Protein 8QBS (pdb70)

B-factor: mean 72.5, std 43.75, range [29.64, 190.82]

Nearest PDB structures (foldseek):
  8qbs-assembly1_A  TM=1.005E+00  e=4.438E-25  Nostoc punctiforme
  8qbw-assembly1_A  TM=9.113E-01  e=2.785E-21  Nostoc punctiforme
  8qbr-assembly1_A  TM=9.096E-01  e=1.859E-20  Nostoc punctiforme
  6zw4-assembly1_C  TM=7.048E-01  e=1.108E-20  Nostoc punctiforme
  6zvr-assembly1_C  TM=6.186E-01  e=1.564E-20  Nostoc punctiforme

Sequence (201 aa):
MGLFDRIKRVVSSNLNDLVNKAEDPEKMLEQAILEMQEDLVQLRQGVAQAIAAQKRSEKQYNDAQNEINKWQRNAQLALQKGDENLARQALERKKTYTDTSAAL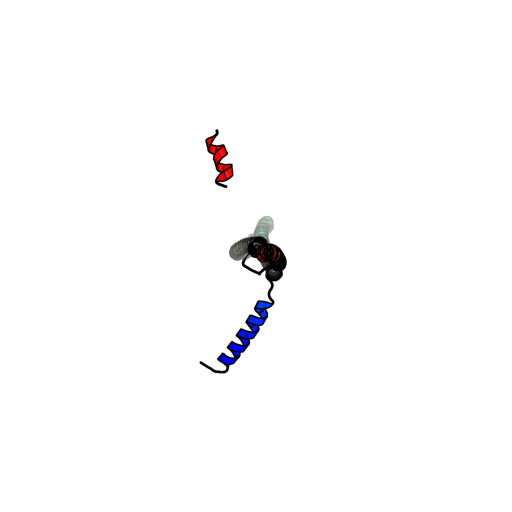KASLDTQSTQVETLKRNLIQLESKISEAKTKKEMLKARITTAKAQEQLQGMVRGMNTSSAMSAFERMEEKVLMQESRAQALGELAGGSDVDDELAAL

Structure (mmCIF, N/CA/C/O backbone):
data_8QBS
#
_entry.id   8QBS
#
_cell.length_a   1.00
_cell.length_b   1.00
_cell.length_c   1.00
_cell.angle_alpha   90.00
_cell.angle_beta   90.00
_cell.angle_gamma   90.00
#
_symmetry.space_group_name_H-M   'P 1'
#
loop_
_atom_site.group_PDB
_atom_site.id
_atom_site.type_symbol
_atom_site.label_atom_id
_atom_site.label_alt_id
_atom_site.label_comp_id
_atom_site.label_asym_id
_atom_site.label_entity_id
_atom_site.label_seq_id
_atom_site.pdbx_PDB_ins_code
_atom_site.Cartn_x
_atom_site.Cartn_y
_atom_site.Cartn_z
_atom_site.occupancy
_atom_site.B_iso_or_equiv
_atom_site.auth_seq_id
_atom_site.auth_comp_id
_atom_site.auth_asym_id
_atom_site.auth_atom_id
_atom_site.pdbx_PDB_model_num
ATOM 1 N N . MET A 1 1 ? 303.811 273.142 261.760 1.00 42.81 1 MET A N 1
ATOM 2 C CA . MET A 1 1 ? 302.893 273.537 262.865 1.00 42.81 1 MET A CA 1
ATOM 3 C C . MET A 1 1 ? 301.687 272.594 262.904 1.00 42.81 1 MET A C 1
ATOM 4 O O . MET A 1 1 ? 301.857 271.378 262.878 1.00 42.81 1 MET A O 1
ATOM 20 N N . GLY A 1 2 ? 300.474 273.138 262.958 1.00 41.46 2 GLY A N 1
ATOM 21 C CA . GLY A 1 2 ? 299.291 272.304 263.032 1.00 41.46 2 GLY A CA 1
ATOM 22 C C . GLY A 1 2 ? 299.159 271.405 261.824 1.00 41.46 2 GLY A C 1
ATOM 23 O O . GLY A 1 2 ? 300.078 271.330 261.007 1.00 41.46 2 GLY A O 1
ATOM 27 N N . LEU A 1 3 ? 298.037 270.694 261.709 1.00 40.49 3 LEU A N 1
ATOM 28 C CA . LEU A 1 3 ? 297.774 269.927 260.496 1.00 40.49 3 LEU A CA 1
ATOM 29 C C . LEU A 1 3 ? 296.604 270.516 259.720 1.00 40.49 3 LEU A C 1
ATOM 30 O O . LEU A 1 3 ? 296.673 270.680 258.498 1.00 40.49 3 LEU A O 1
ATOM 46 N N . PHE A 1 4 ? 295.510 270.824 260.413 1.00 40.27 4 PHE A N 1
ATOM 47 C CA . PHE A 1 4 ? 294.375 271.432 259.732 1.00 40.27 4 PHE A CA 1
ATOM 48 C C . PHE A 1 4 ? 294.765 272.769 259.130 1.00 40.27 4 PHE A C 1
ATOM 49 O O . PHE A 1 4 ? 294.338 273.114 258.023 1.00 40.27 4 PHE A O 1
ATOM 66 N N . ASP A 1 5 ? 295.580 273.539 259.845 1.00 39.91 5 ASP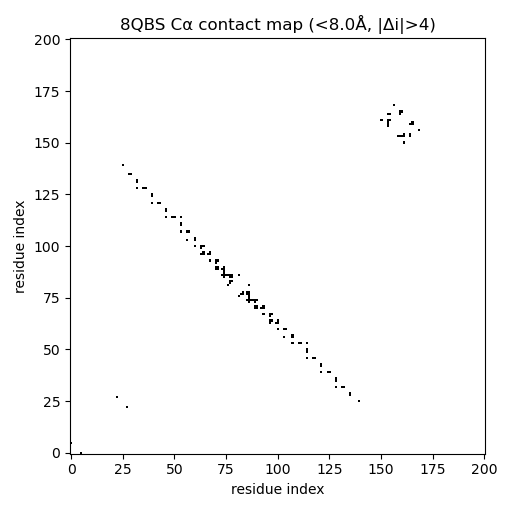 A N 1
ATOM 67 C CA . ASP A 1 5 ? 296.092 274.778 259.282 1.00 39.91 5 ASP A CA 1
ATOM 68 C C . ASP A 1 5 ? 296.801 274.516 257.963 1.00 39.91 5 ASP A C 1
ATOM 69 O O . ASP A 1 5 ? 296.596 275.233 256.980 1.00 39.91 5 ASP A O 1
ATOM 78 N N . ARG A 1 6 ? 297.638 273.483 257.920 1.00 36.94 6 ARG A N 1
ATOM 79 C CA . ARG A 1 6 ? 298.383 273.191 256.702 1.00 36.94 6 ARG A CA 1
ATOM 80 C C . ARG A 1 6 ? 297.461 272.765 255.566 1.00 36.94 6 ARG A C 1
ATOM 81 O O . ARG A 1 6 ? 297.634 273.195 254.418 1.00 36.94 6 ARG A O 1
ATOM 102 N N . ILE A 1 7 ? 296.479 271.913 255.855 1.00 36.82 7 ILE A N 1
ATOM 103 C CA . ILE A 1 7 ? 295.562 271.484 254.803 1.00 36.82 7 ILE A CA 1
ATOM 104 C C . ILE A 1 7 ? 294.831 272.686 254.230 1.00 36.82 7 ILE A C 1
ATOM 105 O O . ILE A 1 7 ? 294.702 272.840 253.008 1.00 36.82 7 ILE A O 1
ATOM 121 N N . LYS A 1 8 ? 294.323 273.551 255.105 1.00 35.91 8 LYS A N 1
ATOM 122 C CA . LYS A 1 8 ? 293.566 274.687 254.608 1.00 35.91 8 LYS A CA 1
ATOM 123 C C . LYS A 1 8 ? 294.467 275.662 253.870 1.00 35.91 8 LYS A C 1
ATOM 124 O O . LYS A 1 8 ? 294.028 276.285 252.904 1.00 35.91 8 LYS A O 1
ATOM 143 N N . ARG A 1 9 ? 295.728 275.793 254.273 1.00 33.19 9 ARG A N 1
ATOM 144 C CA . ARG A 1 9 ? 296.636 276.622 253.495 1.00 33.19 9 ARG A CA 1
ATOM 145 C C . ARG A 1 9 ? 296.813 276.066 252.095 1.00 33.19 9 ARG A C 1
ATOM 146 O O . ARG A 1 9 ? 296.870 276.824 251.126 1.00 33.19 9 ARG A O 1
ATOM 167 N N . VAL A 1 10 ? 296.914 274.746 251.960 1.00 33.11 10 VAL A N 1
ATOM 168 C CA . VAL A 1 10 ? 297.063 274.170 250.624 1.00 33.11 10 VAL A CA 1
ATOM 169 C C . VAL A 1 10 ? 295.816 274.434 249.788 1.00 33.11 10 VAL A C 1
ATOM 170 O O . VAL A 1 10 ? 295.897 274.858 248.627 1.00 33.11 10 VAL A O 1
ATOM 183 N N . VAL A 1 11 ? 294.640 274.188 250.364 1.00 32.25 11 VAL A N 1
ATOM 184 C CA . VAL A 1 11 ? 293.404 274.378 249.608 1.00 32.25 11 VAL A CA 1
ATOM 185 C C . VAL A 1 11 ? 293.262 275.835 249.181 1.00 32.25 11 VAL A C 1
ATOM 186 O O . VAL A 1 11 ? 292.881 276.140 248.043 1.00 32.25 11 VAL A O 1
ATOM 199 N N . SER A 1 12 ? 293.552 276.757 250.095 1.00 31.33 12 SER A N 1
ATOM 200 C CA . SER A 1 12 ? 293.489 278.171 249.763 1.00 31.33 12 SER A CA 1
ATOM 201 C C . SER A 1 12 ? 294.492 278.531 248.683 1.00 31.33 12 SER A C 1
ATOM 202 O O . SER A 1 12 ? 294.174 279.287 247.764 1.00 31.33 12 SER A O 1
ATOM 210 N N . SER A 1 13 ? 295.720 278.026 248.786 1.00 31.92 13 SER A N 1
ATOM 211 C CA . SER A 1 13 ? 296.724 278.364 247.790 1.00 31.92 13 SER A CA 1
ATOM 212 C C . SER A 1 13 ? 296.351 277.822 246.432 1.00 31.92 13 SER A C 1
ATOM 213 O O . SER A 1 13 ? 296.859 278.299 245.416 1.00 31.92 13 SER A O 1
ATOM 221 N N . ASN A 1 14 ? 295.504 276.803 246.393 1.00 31.52 14 ASN A N 1
ATOM 222 C CA . ASN A 1 14 ? 295.056 276.301 245.101 1.00 31.52 14 ASN A CA 1
ATOM 223 C C . ASN A 1 14 ? 293.916 277.147 244.549 1.00 31.52 14 ASN A C 1
ATOM 224 O O . ASN A 1 14 ? 293.930 277.537 243.375 1.00 31.52 14 ASN A O 1
ATOM 235 N N . LEU A 1 15 ? 292.922 277.457 245.382 1.00 30.54 15 LEU A N 1
ATOM 236 C CA . LEU A 1 15 ? 291.794 278.255 244.904 1.00 30.54 15 LEU A CA 1
ATOM 237 C C . LEU A 1 15 ? 292.246 279.641 244.462 1.00 30.54 15 LEU A C 1
ATOM 238 O O . LEU A 1 15 ? 291.785 280.159 243.440 1.00 30.54 15 LEU A O 1
ATOM 254 N N . ASN A 1 16 ? 293.132 280.272 245.230 1.00 29.64 16 ASN A N 1
ATOM 255 C CA . ASN A 1 16 ? 293.578 281.606 244.861 1.00 29.64 16 ASN A CA 1
ATOM 256 C C . ASN A 1 16 ? 294.273 281.600 243.513 1.00 29.64 16 ASN A C 1
ATOM 257 O O . ASN A 1 16 ? 294.041 282.483 242.688 1.00 29.64 16 ASN A O 1
ATOM 268 N N . ASP A 1 17 ? 295.144 280.627 243.268 1.00 31.80 17 ASP A N 1
ATOM 269 C CA . ASP A 1 17 ? 295.802 280.598 241.971 1.00 31.80 17 ASP A CA 1
ATOM 270 C C . ASP A 1 17 ? 294.819 280.245 240.871 1.00 31.80 17 ASP A C 1
ATOM 271 O O . ASP A 1 17 ? 295.040 280.583 239.705 1.00 31.80 17 ASP A O 1
ATOM 280 N N . LEU A 1 18 ? 293.748 279.532 241.206 1.00 32.05 18 LEU A N 1
ATOM 281 C CA . LEU A 1 18 ? 292.713 279.297 240.208 1.00 32.05 18 LEU A CA 1
ATOM 282 C C . LEU A 1 18 ? 292.035 280.602 239.810 1.00 32.05 18 LEU A C 1
ATOM 283 O O . LEU A 1 18 ? 291.791 280.851 238.625 1.00 32.05 18 LEU A O 1
ATOM 299 N N . VAL A 1 19 ? 291.728 281.449 240.792 1.00 31.54 19 VAL A N 1
ATOM 300 C CA . VAL A 1 19 ? 291.049 282.713 240.509 1.00 31.54 19 VAL A CA 1
ATOM 301 C C . VAL A 1 19 ? 291.979 283.677 239.787 1.00 31.54 19 VAL A C 1
ATOM 302 O O . VAL A 1 19 ? 291.595 284.308 238.800 1.00 31.54 19 VAL A O 1
ATOM 315 N N . ASN A 1 20 ? 293.218 283.801 240.255 1.00 34.38 20 ASN A N 1
ATOM 316 C CA . ASN A 1 20 ? 294.108 284.807 239.687 1.00 34.38 20 ASN A CA 1
ATOM 317 C C . ASN A 1 20 ? 294.397 284.548 238.221 1.00 34.38 20 ASN A C 1
ATOM 318 O O . ASN A 1 20 ? 294.928 285.430 237.541 1.00 34.38 20 ASN A O 1
ATOM 329 N N . LYS A 1 21 ? 294.089 283.355 237.719 1.00 34.75 21 LYS A N 1
ATOM 330 C CA . LYS A 1 21 ? 294.233 283.109 236.290 1.00 34.75 21 LYS A CA 1
ATOM 331 C C . LYS A 1 21 ? 293.054 283.652 235.495 1.00 34.75 21 LYS A C 1
ATOM 332 O O . LYS A 1 21 ? 293.201 283.949 234.306 1.00 34.75 21 LYS A O 1
ATOM 351 N N . ALA A 1 22 ? 291.879 283.768 236.116 1.00 34.57 22 ALA A N 1
ATOM 352 C CA . ALA A 1 22 ? 290.707 284.264 235.399 1.00 34.57 22 ALA A CA 1
ATOM 353 C C . ALA A 1 22 ? 290.744 285.777 235.234 1.00 34.57 22 ALA A C 1
ATOM 354 O O . ALA A 1 22 ? 290.223 286.305 234.249 1.00 34.57 22 ALA A O 1
ATOM 361 N N . GLU A 1 23 ? 291.348 286.491 236.176 1.00 36.90 23 GLU A N 1
ATOM 362 C CA . GLU A 1 23 ? 291.411 287.941 236.083 1.00 36.90 23 GLU A CA 1
ATOM 363 C C . GLU A 1 23 ? 292.069 288.365 234.780 1.00 36.90 23 GLU A C 1
ATOM 364 O O . GLU A 1 23 ? 293.108 287.822 234.399 1.00 36.90 23 GLU A O 1
ATOM 376 N N . ASP A 1 24 ? 291.472 289.329 234.091 1.00 37.76 24 ASP A N 1
ATOM 377 C CA . ASP A 1 24 ? 291.983 289.859 232.835 1.00 37.76 24 ASP A CA 1
ATOM 378 C C . ASP A 1 24 ? 292.226 291.350 232.976 1.00 37.76 24 ASP A C 1
ATOM 379 O O . ASP A 1 24 ? 291.296 292.079 233.334 1.00 37.76 24 ASP A O 1
ATOM 388 N N . PRO A 1 25 ? 293.432 291.859 232.707 1.00 37.56 25 PRO A N 1
ATOM 389 C CA . PRO A 1 25 ? 293.701 293.273 233.028 1.00 37.56 25 PRO A CA 1
ATOM 390 C C . PRO A 1 25 ? 292.717 294.257 232.418 1.00 37.56 25 PRO A C 1
ATOM 391 O O . PRO A 1 25 ? 292.207 295.145 233.119 1.00 37.56 25 PRO A O 1
ATOM 402 N N . GLU A 1 26 ? 292.426 294.122 231.127 1.00 38.65 26 GLU A N 1
ATOM 403 C CA . GLU A 1 26 ? 291.661 295.155 230.444 1.00 38.65 26 GLU A CA 1
ATOM 404 C C . GLU A 1 26 ? 290.293 295.359 231.076 1.00 38.65 26 GLU A C 1
ATOM 405 O O . GLU A 1 26 ? 289.762 296.472 231.044 1.00 38.65 26 GLU A O 1
ATOM 417 N N . LYS A 1 27 ? 289.705 294.315 231.653 1.00 36.60 27 LYS A N 1
ATOM 418 C CA . LYS A 1 27 ? 288.383 294.442 232.250 1.00 36.60 27 LYS A CA 1
ATOM 419 C C . LYS A 1 27 ? 288.443 294.799 233.725 1.00 36.60 27 LYS A C 1
ATOM 420 O O . LYS A 1 27 ? 287.632 295.599 234.204 1.00 36.60 27 LYS A O 1
ATOM 439 N N . MET A 1 28 ? 289.374 294.211 234.465 1.00 37.18 28 MET A N 1
ATOM 440 C CA . MET A 1 28 ? 289.434 294.493 235.890 1.00 37.18 28 MET A CA 1
ATOM 441 C C . MET A 1 28 ? 289.893 295.914 236.160 1.00 37.18 28 MET A C 1
ATOM 442 O O . MET A 1 28 ? 289.504 296.499 237.173 1.00 37.18 28 MET A O 1
ATOM 456 N N . LEU A 1 29 ? 290.693 296.502 235.274 1.00 37.64 29 LEU A N 1
ATOM 457 C CA . LEU A 1 29 ? 291.001 297.917 235.437 1.00 37.64 29 LEU A CA 1
ATOM 458 C C . LEU A 1 29 ? 289.722 298.746 235.417 1.00 37.64 29 LEU A C 1
ATOM 459 O O . LEU A 1 29 ? 289.490 299.590 236.294 1.00 37.64 29 LEU A O 1
ATOM 475 N N . GLU A 1 30 ? 288.858 298.491 234.437 1.00 38.56 30 GLU A N 1
ATOM 476 C CA . GLU A 1 30 ? 287.608 299.233 234.352 1.00 38.56 30 GLU A CA 1
ATOM 477 C C . GLU A 1 30 ? 286.721 298.965 235.555 1.00 38.56 30 GLU A C 1
ATOM 478 O O . GLU A 1 30 ? 286.079 299.884 236.072 1.00 38.56 30 GLU A O 1
ATOM 490 N N . GLN A 1 31 ? 286.651 297.716 236.004 1.00 35.55 31 GLN A N 1
ATOM 491 C CA . GLN A 1 31 ? 285.825 297.412 237.168 1.00 35.55 31 GLN A CA 1
ATOM 492 C C . GLN A 1 31 ? 286.320 298.153 238.404 1.00 35.55 31 GLN A C 1
ATOM 493 O O . GLN A 1 31 ? 285.521 298.688 239.187 1.00 35.55 31 GLN A O 1
ATOM 507 N N . ALA A 1 32 ? 287.635 298.190 238.601 1.00 35.02 32 ALA A N 1
ATOM 508 C CA . ALA A 1 32 ? 288.180 298.928 239.728 1.00 35.02 32 ALA A CA 1
ATOM 509 C C . ALA A 1 32 ? 287.804 300.397 239.636 1.00 35.02 32 ALA A C 1
ATOM 510 O O . ALA A 1 32 ? 287.411 301.012 240.632 1.00 35.02 32 ALA A O 1
ATOM 517 N N . ILE A 1 33 ? 287.907 300.980 238.442 1.00 35.93 33 ILE A N 1
ATOM 518 C CA . ILE A 1 33 ? 287.557 302.392 238.294 1.00 35.93 33 ILE A CA 1
ATOM 519 C C . ILE A 1 33 ? 286.087 302.609 238.624 1.00 35.93 33 ILE A C 1
ATOM 520 O O . ILE A 1 33 ? 285.710 303.584 239.287 1.00 35.93 33 ILE A O 1
ATOM 536 N N . LEU A 1 34 ? 285.229 301.714 238.145 1.00 35.28 34 LEU A N 1
ATOM 537 C CA . LEU A 1 34 ? 283.800 301.872 238.377 1.00 35.28 34 LEU A CA 1
ATOM 538 C C . LEU A 1 34 ? 283.491 301.884 239.866 1.00 35.28 34 LEU A C 1
ATOM 539 O O . LEU A 1 34 ? 282.761 302.755 240.357 1.00 35.28 34 LEU A O 1
ATOM 555 N N . GLU A 1 35 ? 284.056 300.937 240.610 1.00 36.92 35 GLU A N 1
ATOM 556 C CA . GLU A 1 35 ? 283.805 300.925 242.049 1.00 36.92 35 GLU A CA 1
ATOM 557 C C . GLU A 1 35 ? 284.433 302.129 242.745 1.00 36.92 35 GLU A C 1
ATOM 558 O O . GLU A 1 35 ? 283.865 302.658 243.710 1.00 36.92 35 GLU A O 1
ATOM 570 N N . MET A 1 36 ? 285.591 302.580 242.268 1.00 36.71 36 MET A N 1
ATOM 571 C CA . MET A 1 36 ? 286.190 303.799 242.795 1.00 36.71 36 MET A CA 1
ATOM 572 C C . MET A 1 36 ? 285.177 304.935 242.755 1.00 36.71 36 MET A C 1
ATOM 573 O O . MET A 1 36 ? 284.921 305.616 243.763 1.00 36.71 36 MET A O 1
ATOM 587 N N . GLN A 1 37 ? 284.578 305.138 241.582 1.00 37.31 37 GLN A N 1
ATOM 588 C CA . GLN A 1 37 ? 283.639 306.237 241.396 1.00 37.31 37 GLN A CA 1
ATOM 589 C C . GLN A 1 37 ? 282.393 306.050 242.245 1.00 37.31 37 GLN A C 1
ATOM 590 O O . GLN A 1 37 ? 281.849 307.021 242.787 1.00 37.31 37 GLN A O 1
ATOM 604 N N . GLU A 1 38 ? 281.909 304.815 242.353 1.00 38.01 38 GLU A N 1
ATOM 605 C CA . GLU A 1 38 ? 280.749 304.564 243.199 1.00 38.01 38 GLU A CA 1
ATOM 606 C C . GLU A 1 38 ? 281.013 305.032 244.625 1.00 38.01 38 GLU A C 1
ATOM 607 O O . GLU A 1 38 ? 280.175 305.699 245.251 1.00 38.01 38 GLU A O 1
ATOM 619 N N . ASP A 1 39 ? 282.186 304.695 245.155 1.00 39.30 39 ASP A N 1
ATOM 620 C CA . ASP A 1 39 ? 282.513 305.103 246.517 1.00 39.30 39 ASP A CA 1
ATOM 621 C C . ASP A 1 39 ? 282.579 306.619 246.634 1.00 39.30 39 ASP A C 1
ATOM 622 O O . ASP A 1 39 ? 282.112 307.201 247.624 1.00 39.30 39 ASP A O 1
ATOM 631 N N . LEU A 1 40 ? 283.162 307.282 245.638 1.00 39.22 40 LEU A N 1
ATOM 632 C CA . LEU A 1 40 ? 283.213 308.739 245.697 1.00 39.22 40 LEU A CA 1
ATOM 633 C C . LEU A 1 40 ? 281.812 309.330 245.763 1.00 39.22 40 LEU A C 1
ATOM 634 O O . LEU A 1 40 ? 281.547 310.264 246.537 1.00 39.22 40 LEU A O 1
ATOM 650 N N . VAL A 1 41 ? 280.899 308.796 244.953 1.00 38.78 41 VAL A N 1
ATOM 651 C CA . VAL A 1 41 ? 279.520 309.275 244.973 1.00 38.78 41 VAL A CA 1
ATOM 652 C C . VAL A 1 41 ? 278.936 309.128 246.366 1.00 38.78 41 VAL A C 1
ATOM 653 O O . VAL A 1 41 ? 278.308 310.048 246.898 1.00 38.78 41 VAL A O 1
ATOM 666 N N . GLN A 1 42 ? 279.128 307.964 246.980 1.00 40.45 42 GLN A N 1
ATOM 667 C CA . GLN A 1 42 ? 278.551 307.777 248.306 1.00 40.45 42 GLN A CA 1
ATOM 668 C C . GLN A 1 42 ? 279.184 308.672 249.363 1.00 40.45 42 GLN A C 1
ATOM 669 O O . GLN A 1 42 ? 278.569 308.881 250.409 1.00 40.45 42 GLN A O 1
ATOM 683 N N . LEU A 1 43 ? 280.398 309.174 249.144 1.00 40.00 43 LEU A N 1
ATOM 684 C CA . LEU A 1 43 ? 280.972 310.138 250.085 1.00 40.00 43 LEU A CA 1
ATOM 685 C C . LEU A 1 43 ? 280.414 311.553 249.900 1.00 40.00 43 LEU A C 1
ATOM 686 O O . LEU A 1 43 ? 280.306 312.331 250.873 1.00 40.00 43 LEU A O 1
ATOM 702 N N . ARG A 1 44 ? 280.079 311.913 248.659 1.00 41.57 44 ARG A N 1
ATOM 703 C CA . ARG A 1 44 ? 279.491 313.231 248.433 1.00 41.57 44 ARG A CA 1
ATOM 704 C C . ARG A 1 44 ? 278.316 313.475 249.367 1.00 41.57 44 ARG A C 1
ATOM 705 O O . ARG A 1 44 ? 278.162 314.574 249.911 1.00 41.57 44 ARG A O 1
ATOM 726 N N . GLN A 1 45 ? 277.468 312.466 249.557 1.00 43.26 45 GLN A N 1
ATOM 727 C CA . GLN A 1 45 ? 276.265 312.664 250.350 1.00 43.26 45 GLN A CA 1
ATOM 728 C C . GLN A 1 45 ? 276.575 312.970 251.802 1.00 43.26 45 GLN A C 1
ATOM 729 O O . GLN A 1 45 ? 275.835 313.730 252.428 1.00 43.26 45 GLN A O 1
ATOM 743 N N . GLY A 1 46 ? 277.632 312.398 252.355 1.00 43.89 46 GLY A N 1
ATOM 744 C CA . GLY A 1 46 ? 278.011 312.736 253.708 1.00 43.89 46 GLY A CA 1
ATOM 745 C C . GLY A 1 46 ? 278.447 314.179 253.789 1.00 43.89 46 GLY A C 1
ATOM 746 O O . GLY A 1 46 ? 278.083 314.916 254.721 1.00 43.89 46 GLY A O 1
ATOM 750 N N . VAL A 1 47 ? 279.234 314.605 252.804 1.00 44.48 47 VAL A N 1
ATOM 751 C CA . VAL A 1 47 ? 279.655 316.005 252.824 1.00 44.48 47 VAL A CA 1
ATOM 752 C C . VAL A 1 47 ? 278.438 316.921 252.768 1.00 44.48 47 VAL A C 1
ATOM 753 O O . VAL A 1 47 ? 278.386 317.966 253.438 1.00 44.48 47 VAL A O 1
ATOM 766 N N . ALA A 1 48 ? 277.444 316.550 251.963 1.00 45.16 48 ALA A N 1
ATOM 767 C CA . ALA A 1 48 ? 276.261 317.391 251.823 1.00 45.16 48 ALA A CA 1
ATOM 768 C C . ALA A 1 48 ? 275.538 317.552 253.151 1.00 45.16 48 ALA A C 1
ATOM 769 O O . ALA A 1 48 ? 275.092 318.653 253.496 1.00 45.16 48 ALA A O 1
ATOM 776 N N . GLN A 1 49 ? 275.398 316.466 253.907 1.00 46.30 49 GLN A N 1
ATOM 777 C CA . GLN A 1 49 ? 274.758 316.564 255.212 1.00 46.30 49 GLN A CA 1
ATOM 778 C C . GLN A 1 49 ? 275.542 317.474 256.137 1.00 46.30 49 GLN A C 1
ATOM 779 O O . GLN A 1 49 ? 274.956 318.262 256.890 1.00 46.30 49 GLN A O 1
ATOM 793 N N . ALA A 1 50 ? 276.869 317.362 256.120 1.00 48.25 50 ALA A N 1
ATOM 794 C CA . ALA A 1 50 ? 277.664 318.276 256.931 1.00 48.25 50 ALA A CA 1
ATOM 795 C C . ALA A 1 50 ? 277.317 319.721 256.601 1.00 48.25 50 ALA A C 1
ATOM 796 O O . ALA A 1 50 ? 277.082 320.548 257.497 1.00 48.25 50 ALA A O 1
ATOM 803 N N . ILE A 1 51 ? 277.262 320.041 255.310 1.00 51.06 51 ILE A N 1
ATOM 804 C CA . ILE A 1 51 ? 276.990 321.421 254.915 1.00 51.06 51 ILE A CA 1
ATOM 805 C C . ILE A 1 51 ? 275.612 321.854 255.394 1.00 51.06 51 ILE A C 1
ATOM 806 O O . ILE A 1 51 ? 275.432 322.971 255.896 1.00 51.06 51 ILE A O 1
ATOM 822 N N . ALA A 1 52 ? 274.614 320.987 255.234 1.00 53.12 52 ALA A N 1
ATOM 823 C CA . ALA A 1 52 ? 273.262 321.345 255.649 1.00 53.12 52 ALA A CA 1
ATOM 824 C C . ALA A 1 52 ? 273.209 321.645 257.139 1.00 53.12 52 ALA A C 1
ATOM 825 O O . ALA A 1 52 ? 272.576 322.622 257.568 1.00 53.12 52 ALA A O 1
ATOM 832 N N . ALA A 1 53 ? 273.867 320.816 257.948 1.00 56.07 53 ALA A N 1
ATOM 833 C CA . ALA A 1 53 ? 273.894 321.077 259.381 1.00 56.07 53 ALA A CA 1
ATOM 834 C C . ALA A 1 53 ? 274.543 322.420 259.674 1.00 56.07 53 ALA A C 1
ATOM 835 O O . ALA A 1 53 ? 274.102 323.150 260.572 1.00 56.07 53 ALA A O 1
ATOM 842 N N . GLN A 1 54 ? 275.596 322.768 258.933 1.00 60.18 54 GLN A N 1
ATOM 843 C CA . GLN A 1 54 ? 276.192 324.085 259.141 1.00 60.18 54 GLN A CA 1
ATOM 844 C C . GLN A 1 54 ? 275.192 325.196 258.847 1.00 60.18 54 GLN A C 1
ATOM 845 O O . GLN A 1 54 ? 275.117 326.189 259.584 1.00 60.18 54 GLN A O 1
ATOM 859 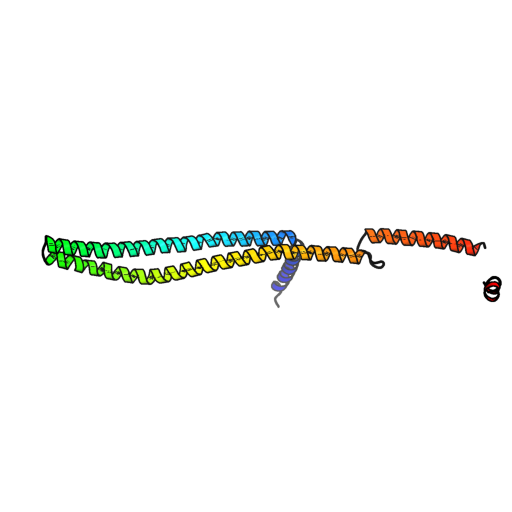N N . LYS A 1 55 ? 274.436 325.064 257.756 1.00 60.29 55 LYS A N 1
ATOM 860 C CA . LYS A 1 55 ? 273.439 326.083 257.440 1.00 60.29 55 LYS A CA 1
ATOM 861 C C . LYS A 1 55 ? 272.466 326.241 258.597 1.00 60.29 55 LYS A C 1
ATOM 862 O O . LYS A 1 55 ? 272.137 327.360 259.011 1.00 60.29 55 LYS A O 1
ATOM 881 N N . ARG A 1 56 ? 271.989 325.117 259.129 1.00 66.48 56 ARG A N 1
ATOM 882 C CA . ARG A 1 56 ? 271.048 325.170 260.242 1.00 66.48 56 ARG A CA 1
ATOM 883 C C . ARG A 1 56 ? 271.647 325.912 261.429 1.00 66.48 56 ARG A C 1
ATOM 884 O O . ARG A 1 56 ? 270.992 326.757 262.054 1.00 66.48 56 ARG A O 1
ATOM 905 N N . SER A 1 57 ? 272.897 325.597 261.764 1.00 69.23 57 SER A N 1
ATOM 906 C CA . SER A 1 57 ? 273.510 326.221 262.930 1.00 69.23 57 SER A CA 1
ATOM 907 C C . SER A 1 57 ? 273.632 327.727 262.739 1.00 69.23 57 SER A C 1
ATOM 908 O O . SER A 1 57 ? 273.327 328.510 263.650 1.00 69.23 57 SER A O 1
ATOM 916 N N . GLU A 1 58 ? 274.070 328.157 261.554 1.00 74.16 58 GLU A N 1
ATOM 917 C CA . GLU A 1 58 ? 274.181 329.593 261.317 1.00 74.16 58 GLU A CA 1
ATOM 918 C C . GLU A 1 58 ? 272.821 330.268 261.389 1.00 74.16 58 GLU A C 1
ATOM 919 O O . GLU A 1 58 ? 272.716 331.393 261.889 1.00 74.16 58 GLU A O 1
ATOM 931 N N . LYS A 1 59 ? 271.775 329.616 260.881 1.00 78.17 59 LYS A N 1
ATOM 932 C CA . LYS A 1 59 ? 270.445 330.210 260.954 1.00 78.17 59 LYS A CA 1
ATOM 933 C C . LYS A 1 59 ? 270.016 330.402 262.402 1.00 78.17 59 LYS A C 1
ATOM 934 O O . LYS A 1 59 ? 269.451 331.441 262.763 1.00 78.17 59 LYS A O 1
ATOM 953 N N . GLN A 1 60 ? 270.264 329.402 263.248 1.00 80.51 60 GLN A N 1
ATOM 954 C CA . GLN A 1 60 ? 269.926 329.555 264.660 1.00 80.51 60 GLN A CA 1
ATOM 955 C C . GLN A 1 60 ? 270.689 330.718 265.276 1.00 80.51 60 GLN A C 1
ATOM 956 O O . GLN A 1 60 ? 270.129 331.508 266.052 1.00 80.51 60 GLN A O 1
ATOM 970 N N . TYR A 1 61 ? 271.977 330.829 264.954 1.00 86.28 61 TYR A N 1
ATOM 971 C CA . TYR A 1 61 ? 272.768 331.949 265.450 1.00 86.28 61 TYR A CA 1
ATOM 972 C C . TYR A 1 61 ? 272.142 333.275 265.039 1.00 86.28 61 TYR A C 1
ATOM 973 O O . TYR A 1 61 ? 271.991 334.190 265.859 1.00 86.28 61 TYR A O 1
ATOM 991 N N . ASN A 1 62 ? 271.761 333.389 263.766 1.00 91.40 62 ASN A N 1
ATOM 992 C CA . ASN A 1 62 ? 271.165 334.627 263.277 1.00 91.40 62 ASN A CA 1
ATOM 993 C C . ASN A 1 62 ? 269.872 334.943 264.010 1.00 91.40 62 ASN A C 1
ATOM 994 O O . ASN A 1 62 ? 269.607 336.102 264.345 1.00 91.40 62 ASN A O 1
ATOM 1005 N N . ASP A 1 63 ? 269.039 333.930 264.246 1.00 97.66 63 ASP A N 1
ATOM 1006 C CA . ASP A 1 63 ? 267.761 334.176 264.905 1.00 97.66 63 ASP A CA 1
ATOM 1007 C C . ASP A 1 63 ? 267.966 334.650 266.338 1.00 97.66 63 ASP A C 1
ATOM 1008 O O . ASP A 1 63 ? 267.284 335.572 266.802 1.00 97.66 63 ASP A O 1
ATOM 1017 N N . ALA A 1 64 ? 268.902 334.033 267.059 1.00 102.17 64 ALA A N 1
ATOM 1018 C CA . ALA A 1 64 ? 269.190 334.499 268.413 1.00 102.17 64 ALA A CA 1
ATOM 1019 C C . ALA A 1 64 ? 269.699 335.935 268.391 1.00 102.17 64 ALA A C 1
ATOM 1020 O O . ALA A 1 64 ? 269.300 336.769 269.218 1.00 102.17 64 ALA A O 1
ATOM 1027 N N . GLN A 1 65 ? 270.581 336.243 267.436 1.00 104.51 65 GLN A N 1
ATOM 1028 C CA . GLN A 1 65 ? 271.081 337.606 267.309 1.00 104.51 65 GLN A CA 1
ATOM 1029 C C . GLN A 1 65 ? 269.945 338.589 267.061 1.00 104.51 65 GLN A C 1
ATOM 1030 O O . GLN A 1 65 ? 269.910 339.667 267.664 1.00 104.51 65 GLN A O 1
ATOM 1044 N N . ASN A 1 66 ? 269.006 338.230 266.186 1.00 110.88 66 ASN A N 1
ATOM 1045 C CA . ASN A 1 66 ? 267.862 339.091 265.912 1.00 110.88 66 ASN A CA 1
ATOM 1046 C C . ASN A 1 66 ? 267.005 339.293 267.153 1.00 110.88 66 ASN A C 1
ATOM 1047 O O . ASN A 1 66 ? 266.533 340.405 267.408 1.00 110.88 66 ASN A O 1
ATOM 1058 N N . GLU A 1 67 ? 266.779 338.230 267.928 1.00 117.88 67 GLU A N 1
ATOM 1059 C CA . GLU A 1 67 ? 265.966 338.374 269.131 1.00 117.88 67 GLU A CA 1
ATOM 1060 C C . GLU A 1 67 ? 266.643 339.263 270.164 1.00 117.88 67 GLU A C 1
ATOM 1061 O O . GLU A 1 6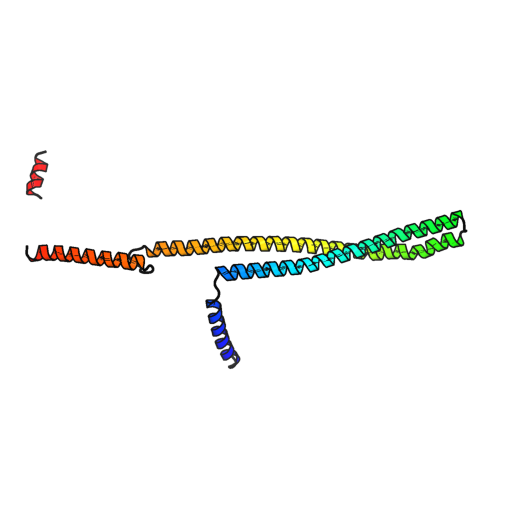7 ? 265.956 339.938 270.940 1.00 117.88 67 GLU A O 1
ATOM 1073 N N . ILE A 1 68 ? 267.977 339.279 270.202 1.00 120.29 68 ILE A N 1
ATOM 1074 C CA . ILE A 1 68 ? 268.661 340.199 271.113 1.00 120.29 68 ILE A CA 1
ATOM 1075 C C . ILE A 1 68 ? 268.227 341.634 270.824 1.00 120.29 68 ILE A C 1
ATOM 1076 O O . ILE A 1 68 ? 267.804 342.380 271.720 1.00 120.29 68 ILE A O 1
ATOM 1092 N N . ASN A 1 69 ? 268.303 342.031 269.552 1.00 127.28 69 ASN A N 1
ATOM 1093 C CA . ASN A 1 69 ? 267.893 343.379 269.180 1.00 127.28 69 ASN A CA 1
ATOM 1094 C C . ASN A 1 69 ? 266.395 343.571 269.354 1.00 127.28 69 ASN A C 1
ATOM 1095 O O . ASN A 1 69 ? 265.946 344.676 269.675 1.00 127.28 69 ASN A O 1
ATOM 1106 N N . LYS A 1 70 ? 265.608 342.517 269.148 1.00 130.27 70 LYS A N 1
ATOM 1107 C CA . LYS A 1 70 ? 264.172 342.620 269.377 1.00 130.27 70 LYS A CA 1
ATOM 1108 C C . LYS A 1 70 ? 263.882 343.010 270.818 1.00 130.27 70 LYS A C 1
ATOM 1109 O O . LYS A 1 70 ? 263.074 343.906 271.082 1.00 130.27 70 LYS A O 1
ATOM 1128 N N . TRP A 1 71 ? 264.534 342.344 271.769 1.00 131.81 71 TRP A N 1
ATOM 1129 C CA . TRP A 1 71 ? 264.262 342.641 273.169 1.00 131.81 71 TRP A CA 1
ATOM 1130 C C . TRP A 1 71 ? 264.875 343.965 273.592 1.00 131.81 71 TRP A C 1
ATOM 1131 O O . TRP A 1 71 ? 264.334 344.639 274.477 1.00 131.81 71 TRP A O 1
ATOM 1152 N N . GLN A 1 72 ? 265.967 344.382 272.950 1.00 134.06 72 GLN A N 1
ATOM 1153 C CA . GLN A 1 72 ? 266.441 345.749 273.153 1.00 134.06 72 GLN A CA 1
ATOM 1154 C C . GLN A 1 72 ? 265.386 346.761 272.709 1.00 134.06 72 GLN A C 1
ATOM 1155 O O . GLN A 1 72 ? 265.124 347.754 273.404 1.00 134.06 72 GLN A O 1
ATOM 1169 N N . ARG A 1 73 ? 264.764 346.519 271.554 1.00 134.91 73 ARG A N 1
ATOM 1170 C CA . ARG A 1 73 ? 263.701 347.396 271.076 1.00 134.91 73 ARG A CA 1
ATOM 1171 C C . ARG A 1 73 ? 262.506 347.369 272.018 1.00 134.91 73 ARG A C 1
ATOM 1172 O O . ARG A 1 73 ? 261.843 348.390 272.215 1.00 134.91 73 ARG A O 1
ATOM 1193 N N . ASN A 1 74 ? 262.196 346.200 272.579 1.00 139.89 74 ASN A N 1
ATOM 1194 C CA . ASN A 1 74 ? 261.121 346.119 273.563 1.00 139.89 74 ASN A CA 1
ATOM 1195 C C . ASN A 1 74 ? 261.448 346.953 274.796 1.00 139.89 74 ASN A C 1
ATOM 1196 O O . ASN A 1 74 ? 260.570 347.618 275.357 1.00 139.89 74 ASN A O 1
ATOM 1207 N N . ALA A 1 75 ? 262.707 346.924 275.237 1.00 142.83 75 ALA A N 1
ATOM 1208 C CA . ALA A 1 75 ? 263.121 347.783 276.343 1.00 142.83 75 ALA A CA 1
ATOM 1209 C C . ALA A 1 75 ? 262.927 349.254 275.993 1.00 142.83 75 ALA A C 1
ATOM 1210 O O . ALA A 1 75 ? 262.444 350.045 276.815 1.00 142.83 75 ALA A O 1
ATOM 1217 N N . GLN A 1 76 ? 263.308 349.641 274.774 1.00 145.35 76 GLN A N 1
ATOM 1218 C CA . GLN A 1 76 ? 263.121 351.027 274.351 1.00 145.35 76 GLN A CA 1
ATOM 1219 C C . GLN A 1 76 ? 261.640 351.393 274.301 1.00 145.35 76 GLN A C 1
ATOM 1220 O O . GLN A 1 76 ? 261.254 352.512 274.659 1.00 145.35 76 GLN A O 1
ATOM 1234 N N . LEU A 1 77 ? 260.798 350.466 273.842 1.00 149.05 77 LEU A N 1
ATOM 1235 C CA . LEU A 1 77 ? 259.358 350.704 273.838 1.00 149.05 77 LEU A CA 1
ATOM 1236 C C . LEU A 1 77 ? 258.831 350.871 275.255 1.00 149.05 77 LEU A C 1
ATOM 1237 O O . LEU A 1 77 ? 257.927 351.674 275.499 1.00 149.05 77 LEU A O 1
ATOM 1253 N N . ALA A 1 78 ? 259.371 350.100 276.200 1.00 148.74 78 ALA A N 1
ATOM 1254 C CA . ALA A 1 78 ? 259.023 350.297 277.602 1.00 148.74 78 ALA A CA 1
ATOM 1255 C C . ALA A 1 78 ? 259.408 351.696 278.063 1.00 148.74 78 ALA A C 1
ATOM 1256 O O . ALA A 1 78 ? 258.636 352.371 278.753 1.00 148.74 78 ALA A O 1
ATOM 1263 N N . LEU A 1 79 ? 260.595 352.148 277.655 1.00 150.52 79 LEU A N 1
ATOM 1264 C CA . LEU A 1 79 ? 261.095 353.496 278.019 1.00 150.52 79 LEU A CA 1
ATOM 1265 C C . LEU A 1 79 ? 260.147 354.545 277.423 1.00 150.52 79 LEU A C 1
ATOM 1266 O O . LEU A 1 79 ? 259.890 355.545 278.119 1.00 150.52 79 LEU A O 1
ATOM 1282 N N . GLN A 1 80 ? 259.622 354.327 276.209 1.00 150.80 80 GLN A N 1
ATOM 1283 C CA . GLN A 1 80 ? 258.736 355.284 275.551 1.00 150.80 80 GLN A CA 1
ATOM 1284 C C . GLN A 1 80 ? 257.354 355.296 276.196 1.00 150.80 80 GLN A C 1
ATOM 1285 O O . GLN A 1 80 ? 256.777 356.361 276.441 1.00 150.80 80 GLN A O 1
ATOM 1299 N N . LYS A 1 81 ? 256.800 354.112 276.467 1.00 150.98 81 LYS A N 1
ATOM 1300 C CA . LYS A 1 81 ? 255.432 353.969 276.959 1.00 150.98 81 LYS A CA 1
ATOM 1301 C C . LYS A 1 81 ? 255.398 353.558 278.428 1.00 150.98 81 LYS A C 1
ATOM 1302 O O . LYS A 1 81 ? 254.796 354.244 279.259 1.00 150.98 81 LYS A O 1
ATOM 1321 N N . GLY A 1 82 ? 256.043 352.441 278.758 1.00 150.04 82 GLY A N 1
ATOM 1322 C CA . GLY A 1 82 ? 256.009 351.908 280.105 1.00 150.04 82 GLY A CA 1
ATOM 1323 C C . GLY A 1 82 ? 256.926 352.650 281.053 1.00 150.04 82 GLY A C 1
ATOM 1324 O O . GLY A 1 82 ? 257.071 353.872 280.956 1.00 150.04 82 GLY A O 1
ATOM 1328 N N . ASP A 1 83 ? 257.555 351.920 281.972 1.00 148.80 83 ASP A N 1
ATOM 1329 C CA . ASP A 1 83 ? 258.432 352.514 282.969 1.00 148.80 83 ASP A CA 1
ATOM 1330 C C . ASP A 1 83 ? 259.677 351.646 283.104 1.00 148.80 83 ASP A C 1
ATOM 1331 O O . ASP A 1 83 ? 259.927 350.748 282.294 1.00 148.80 83 ASP A O 1
ATOM 1340 N N . GLU A 1 84 ? 260.470 351.931 284.138 1.00 149.29 84 GLU A N 1
ATOM 1341 C CA . GLU A 1 84 ? 261.726 351.233 284.384 1.00 149.29 84 GLU A CA 1
ATOM 1342 C C . GLU A 1 84 ? 261.507 349.741 284.594 1.00 149.29 84 GLU A C 1
ATOM 1343 O O . GLU A 1 84 ? 262.417 348.942 284.357 1.00 149.29 84 GLU A O 1
ATOM 1355 N N . ASN A 1 85 ? 260.312 349.353 285.035 1.00 146.61 85 ASN A N 1
ATOM 1356 C CA . ASN A 1 85 ? 260.024 347.947 285.288 1.00 146.61 85 ASN A CA 1
ATOM 1357 C C . ASN A 1 85 ? 260.210 347.123 284.017 1.00 146.61 85 ASN A C 1
ATOM 1358 O O . ASN A 1 85 ? 261.091 346.258 283.950 1.00 146.61 85 ASN A O 1
ATOM 1369 N N . LEU A 1 86 ? 259.387 347.395 283.000 1.00 146.10 86 LEU A N 1
ATOM 1370 C CA . LEU A 1 86 ? 259.480 346.657 281.745 1.00 146.10 86 LEU A CA 1
ATOM 1371 C C . LEU A 1 86 ? 260.797 346.929 281.031 1.00 146.10 86 LEU A C 1
ATOM 1372 O O . LEU A 1 86 ? 261.366 346.022 280.409 1.00 146.10 86 LEU A O 1
ATOM 1388 N N . ALA A 1 87 ? 261.291 348.167 281.103 1.00 146.02 87 ALA A N 1
ATOM 1389 C CA . ALA A 1 87 ? 262.548 348.503 280.443 1.00 146.02 87 ALA A CA 1
ATOM 1390 C C . ALA A 1 87 ? 263.690 347.649 280.974 1.00 146.02 87 ALA A C 1
ATOM 1391 O O . ALA A 1 87 ? 264.530 347.171 280.204 1.00 146.02 87 ALA A O 1
ATOM 1398 N N . ARG A 1 88 ? 263.739 347.447 282.291 1.00 141.61 88 ARG A N 1
ATOM 1399 C CA . ARG A 1 88 ? 264.782 346.615 282.876 1.00 141.61 88 ARG A CA 1
ATOM 1400 C C . ARG A 1 88 ? 264.506 345.133 282.662 1.00 141.61 88 ARG A C 1
ATOM 1401 O O . ARG A 1 88 ? 265.442 344.352 282.471 1.00 141.61 88 ARG A O 1
ATOM 1422 N N . GLN A 1 89 ? 263.234 344.724 282.694 1.00 142.25 89 GLN A N 1
ATOM 1423 C CA . GLN A 1 89 ? 262.910 343.314 282.498 1.00 142.25 89 GLN A CA 1
ATOM 1424 C C . GLN A 1 89 ? 263.297 342.837 281.105 1.00 142.25 89 GLN A C 1
ATOM 1425 O O . GLN A 1 89 ? 263.740 341.690 280.934 1.00 142.25 89 GLN A O 1
ATOM 1439 N N . ALA A 1 90 ? 263.127 343.693 280.097 1.00 139.36 90 ALA A N 1
ATOM 1440 C CA . ALA A 1 90 ? 263.510 343.318 278.743 1.00 139.36 90 ALA A CA 1
ATOM 1441 C C . ALA A 1 90 ? 264.974 342.901 278.692 1.00 139.36 90 ALA A C 1
ATOM 1442 O O . ALA A 1 90 ? 265.312 341.838 278.159 1.00 139.36 90 ALA A O 1
ATOM 1449 N N . LEU A 1 91 ? 265.859 343.715 279.269 1.00 137.49 91 LEU A N 1
ATOM 1450 C CA . LEU A 1 91 ? 267.275 343.366 279.287 1.00 137.49 91 LEU A CA 1
ATOM 1451 C C . LEU A 1 91 ? 267.566 342.204 280.228 1.00 137.49 91 LEU A C 1
ATOM 1452 O O . LEU A 1 91 ? 268.466 341.398 279.947 1.00 137.49 91 LEU A O 1
ATOM 1468 N N . GLU A 1 92 ? 266.819 342.093 281.330 1.00 136.73 92 GLU A N 1
ATOM 1469 C CA . GLU A 1 92 ? 266.954 340.932 282.201 1.00 136.73 92 GLU A CA 1
ATOM 1470 C C . GLU A 1 92 ? 266.811 339.644 281.406 1.00 136.73 92 GLU A C 1
ATOM 1471 O O . GLU A 1 92 ? 267.616 338.717 281.555 1.00 136.73 92 GLU A O 1
ATOM 1483 N N . ARG A 1 93 ? 265.789 339.569 280.554 1.00 132.56 93 ARG A N 1
ATOM 1484 C CA . ARG A 1 93 ? 265.643 338.396 279.698 1.00 132.56 93 ARG A CA 1
ATOM 1485 C C . ARG A 1 93 ? 266.705 338.367 278.603 1.00 132.56 93 ARG A C 1
ATOM 1486 O O . ARG A 1 93 ? 267.209 337.294 278.255 1.00 132.56 93 ARG A O 1
ATOM 1507 N N . LYS A 1 94 ? 267.062 339.532 278.055 1.00 129.13 94 LYS A N 1
ATOM 1508 C CA . LYS A 1 94 ? 268.046 339.585 276.978 1.00 129.13 94 LYS A CA 1
ATOM 1509 C C . LYS A 1 94 ? 269.387 339.005 277.409 1.00 129.13 94 LYS A C 1
ATOM 1510 O O . LYS A 1 94 ? 270.211 338.633 276.561 1.00 129.13 94 LYS A O 1
ATOM 1529 N N . LYS A 1 95 ? 269.633 338.951 278.718 1.00 128.72 95 LYS A N 1
ATOM 1530 C CA . LYS A 1 95 ? 270.843 338.302 279.216 1.00 128.72 95 LYS A CA 1
ATOM 1531 C C . LYS A 1 95 ? 271.007 336.909 278.612 1.00 128.72 95 LYS A C 1
ATOM 1532 O O . LYS A 1 95 ? 272.086 336.543 278.122 1.00 128.72 95 LYS A O 1
ATOM 1551 N N . THR A 1 96 ? 269.939 336.111 278.656 1.00 121.21 96 THR A N 1
ATOM 1552 C CA . THR A 1 96 ? 270.017 334.730 278.194 1.00 121.21 96 THR A CA 1
ATOM 1553 C C . THR A 1 96 ? 270.373 334.664 276.717 1.00 121.21 96 THR A C 1
ATOM 1554 O O . THR A 1 96 ? 271.183 333.830 276.297 1.00 121.21 96 THR A O 1
ATOM 1565 N N . TYR A 1 97 ? 269.749 335.516 275.904 1.00 118.03 97 TYR A N 1
ATOM 1566 C CA . TYR A 1 97 ? 270.021 335.492 274.474 1.00 118.03 97 TYR A CA 1
ATOM 1567 C C . TYR A 1 97 ? 271.456 335.899 274.189 1.00 118.03 97 TYR A C 1
ATOM 1568 O O . TYR A 1 97 ? 272.116 335.312 273.321 1.00 118.03 97 TYR A O 1
ATOM 1586 N N . THR A 1 98 ? 271.966 336.894 274.914 1.00 119.00 98 THR A N 1
ATOM 1587 C CA . THR A 1 98 ? 273.367 337.262 274.735 1.00 119.00 98 THR A CA 1
ATOM 1588 C C . THR A 1 98 ? 274.282 336.101 275.095 1.00 119.00 98 THR A C 1
ATOM 1589 O O . THR A 1 98 ? 275.315 335.893 274.449 1.00 119.00 98 THR A O 1
ATOM 1600 N N . ASP A 1 99 ? 273.927 335.338 276.130 1.00 111.20 99 ASP A N 1
ATOM 1601 C CA . ASP A 1 99 ? 274.713 334.153 276.470 1.00 111.20 99 ASP A CA 1
ATOM 1602 C C . ASP A 1 99 ? 274.677 333.127 275.339 1.00 111.20 99 ASP A C 1
ATOM 1603 O O . ASP A 1 99 ? 275.723 332.644 274.875 1.00 111.20 99 ASP A O 1
ATOM 1612 N N . THR A 1 100 ? 273.474 332.791 274.881 1.00 106.20 100 THR A N 1
ATOM 1613 C CA . THR A 1 100 ? 273.324 331.713 273.912 1.00 106.20 100 THR A CA 1
ATOM 1614 C C . THR A 1 100 ? 273.990 332.061 272.591 1.00 106.20 100 THR A C 1
ATOM 1615 O O . THR A 1 100 ? 274.504 331.177 271.899 1.00 106.20 100 THR A O 1
ATOM 1626 N N . SER A 1 101 ? 273.993 333.340 272.215 1.00 102.64 101 SER A N 1
ATOM 1627 C CA . SER A 1 101 ? 274.613 333.715 270.949 1.00 102.64 101 SER A CA 1
ATOM 1628 C C . SER A 1 101 ? 276.071 333.269 270.903 1.00 102.64 101 SER A C 1
ATOM 1629 O O . SER A 1 101 ? 276.502 332.609 269.950 1.00 102.64 101 SER A O 1
ATOM 1637 N N . ALA A 1 102 ? 276.844 333.610 271.935 1.00 96.39 102 ALA A N 1
ATOM 1638 C CA . ALA A 1 102 ? 278.246 333.207 271.970 1.00 96.39 102 ALA A CA 1
ATOM 1639 C C . ALA A 1 102 ? 278.380 331.702 272.161 1.00 96.39 102 ALA A C 1
ATOM 1640 O O . ALA A 1 102 ? 279.217 331.052 271.513 1.00 96.39 102 ALA A O 1
ATOM 1647 N N . ALA A 1 103 ? 277.564 331.127 273.052 1.00 94.75 103 ALA A N 1
ATOM 1648 C CA . ALA A 1 103 ? 277.628 329.687 273.273 1.00 94.75 103 ALA A CA 1
ATOM 1649 C C . ALA A 1 103 ? 277.397 328.905 271.990 1.00 94.75 103 ALA A C 1
ATOM 1650 O O . ALA A 1 103 ? 277.901 327.787 271.858 1.00 94.75 103 ALA A O 1
ATOM 1657 N N . LEU A 1 104 ? 276.650 329.472 271.047 1.00 86.21 104 LEU A N 1
ATOM 1658 C CA . LEU A 1 104 ? 276.382 328.797 269.786 1.00 86.21 104 LEU A CA 1
ATOM 1659 C C . LEU A 1 104 ? 277.455 329.110 268.752 1.00 86.21 104 LEU A C 1
ATOM 1660 O O . LEU A 1 104 ? 277.881 328.225 268.000 1.00 86.21 104 LEU A O 1
ATOM 1676 N N . LYS A 1 105 ? 277.902 330.366 268.693 1.00 83.58 105 LYS A N 1
ATOM 1677 C CA . LYS A 1 105 ? 278.902 330.732 267.699 1.00 83.58 105 LYS A CA 1
ATOM 1678 C C . LYS A 1 105 ? 280.200 329.975 267.920 1.00 83.58 105 LYS A C 1
ATOM 1679 O O . LYS A 1 105 ? 280.895 329.625 266.951 1.00 83.58 105 LYS A O 1
ATOM 1698 N N . ALA A 1 106 ? 280.544 329.710 269.182 1.00 80.92 106 ALA A N 1
ATOM 1699 C CA . ALA A 1 106 ? 281.741 328.923 269.451 1.00 80.92 106 ALA A CA 1
ATOM 1700 C C . ALA A 1 106 ? 281.731 327.626 268.651 1.00 80.92 106 ALA A C 1
ATOM 1701 O O . ALA A 1 106 ? 282.715 327.292 267.982 1.00 80.92 106 ALA A O 1
ATOM 1708 N N . SER A 1 107 ? 280.617 326.892 268.688 1.00 74.90 107 SER A N 1
ATOM 1709 C CA . SER A 1 107 ? 280.540 325.621 267.978 1.00 74.90 107 SER A CA 1
ATOM 1710 C C . SER A 1 107 ? 280.361 325.819 266.479 1.00 74.90 107 SER A C 1
ATOM 1711 O O . SER A 1 107 ? 280.829 324.996 265.681 1.00 74.90 107 SER A O 1
ATOM 1719 N N . LEU A 1 108 ? 279.667 326.886 266.080 1.00 72.68 108 LEU A N 1
ATOM 1720 C CA . LEU A 1 108 ? 279.507 327.160 264.658 1.00 72.68 108 LEU A CA 1
ATOM 1721 C C . LEU A 1 108 ? 280.861 327.290 263.975 1.00 72.68 108 LEU A C 1
ATOM 1722 O O . LEU A 1 108 ? 281.039 326.852 262.831 1.00 72.68 108 LEU 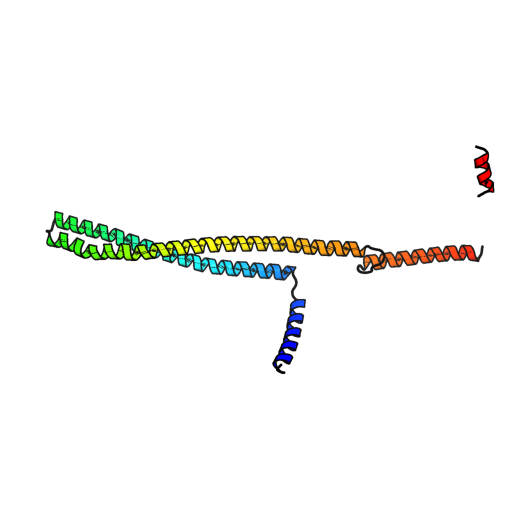A O 1
ATOM 1738 N N . ASP A 1 109 ? 281.835 327.882 264.666 1.00 70.81 109 ASP A N 1
ATOM 1739 C CA . ASP A 1 109 ? 283.163 328.020 264.071 1.00 70.81 109 ASP A CA 1
ATOM 1740 C C . ASP A 1 109 ? 283.782 326.657 263.758 1.00 70.81 109 ASP A C 1
ATOM 1741 O O . ASP A 1 109 ? 284.275 326.417 262.643 1.00 70.81 109 ASP A O 1
ATOM 1750 N N . THR A 1 110 ? 283.772 325.749 264.735 1.00 66.47 110 THR A N 1
ATOM 1751 C CA . THR A 1 110 ? 284.355 324.431 264.513 1.00 66.47 110 THR A CA 1
ATOM 1752 C C . THR A 1 110 ? 283.615 323.693 263.411 1.00 66.47 110 THR A C 1
ATOM 1753 O O . THR A 1 110 ? 284.229 322.991 262.598 1.00 66.47 110 THR A O 1
ATOM 1764 N N . GLN A 1 111 ? 282.292 323.830 263.376 1.00 62.18 111 GLN A N 1
ATOM 1765 C CA . GLN A 1 111 ? 281.525 323.207 262.307 1.00 62.18 111 GLN A CA 1
ATOM 1766 C C . GLN A 1 111 ? 281.994 323.706 260.948 1.00 62.18 111 GLN A C 1
ATOM 1767 O O . GLN A 1 111 ? 282.147 322.926 259.997 1.00 62.18 111 GLN A O 1
ATOM 1781 N N . SER A 1 112 ? 282.235 325.012 260.839 1.00 60.00 112 SER A N 1
ATOM 1782 C CA . SER A 1 112 ? 282.718 325.561 259.577 1.00 60.00 112 SER A CA 1
ATOM 1783 C C . SER A 1 112 ? 284.068 324.965 259.200 1.00 60.00 112 SER A C 1
ATOM 1784 O O . SER A 1 112 ? 284.303 324.612 258.035 1.00 60.00 112 SER A O 1
ATOM 1792 N N . THR A 1 113 ? 284.970 324.842 260.173 1.00 59.49 113 THR A N 1
ATOM 1793 C CA . THR A 1 113 ? 286.275 324.256 259.872 1.00 59.49 113 THR A CA 1
ATOM 1794 C C . THR A 1 113 ? 286.125 322.828 259.357 1.00 59.49 113 THR A C 1
ATOM 1795 O O . THR A 1 113 ? 286.797 322.419 258.397 1.00 59.49 113 THR A O 1
ATOM 1806 N N . GLN A 1 114 ? 285.250 322.050 259.994 1.00 57.68 114 GLN A N 1
ATOM 1807 C CA . GLN A 1 114 ? 285.042 320.672 259.563 1.00 57.68 114 GLN A CA 1
ATOM 1808 C C . GLN A 1 114 ? 284.532 320.624 258.132 1.00 57.68 114 GLN A C 1
ATOM 1809 O O . GLN A 1 114 ? 284.987 319.805 257.325 1.00 57.68 114 GLN A O 1
ATOM 1823 N N . VAL A 1 115 ? 283.576 321.489 257.798 1.00 53.28 115 VAL A N 1
ATOM 1824 C CA . VAL A 1 115 ? 283.035 321.474 256.443 1.00 53.28 115 VAL A CA 1
ATOM 1825 C C . VAL A 1 115 ? 284.116 321.836 255.437 1.00 53.28 115 VAL A C 1
ATOM 1826 O O . VAL A 1 115 ? 284.170 321.280 254.331 1.00 53.28 115 VAL A O 1
ATOM 1839 N N . GLU A 1 116 ? 284.992 322.774 255.793 1.00 52.43 116 GLU A N 1
ATOM 1840 C CA . GLU A 1 116 ? 286.073 323.131 254.878 1.00 52.43 116 GLU A CA 1
ATOM 1841 C C . GLU A 1 116 ? 287.000 321.947 254.638 1.00 52.43 116 GLU A C 1
ATOM 1842 O O . GLU A 1 116 ? 287.361 321.641 253.492 1.00 52.43 116 GLU A O 1
ATOM 1854 N N . THR A 1 117 ? 287.390 321.257 255.710 1.00 50.61 117 THR A N 1
ATOM 1855 C CA . THR A 1 117 ? 288.255 320.095 255.535 1.00 50.61 117 THR A CA 1
ATOM 1856 C C . THR A 1 117 ? 287.591 319.035 254.673 1.00 50.61 117 THR A C 1
ATOM 1857 O O . THR A 1 117 ? 288.247 318.422 253.822 1.00 50.61 117 THR A O 1
ATOM 1868 N N . LEU A 1 118 ? 286.299 318.803 254.877 1.00 48.22 118 LEU A N 1
ATOM 1869 C CA . LEU A 1 118 ? 285.601 317.808 254.077 1.00 48.22 118 LEU A CA 1
ATOM 1870 C C . LEU A 1 118 ? 285.592 318.192 252.605 1.00 48.22 118 LEU A C 1
ATOM 1871 O O . LEU A 1 118 ? 285.796 317.340 251.731 1.00 48.22 118 LEU A O 1
ATOM 1887 N N . LYS A 1 119 ? 285.345 319.466 252.301 1.00 48.57 119 LYS A N 1
ATOM 1888 C CA . LYS A 1 119 ? 285.362 319.884 250.902 1.00 48.57 119 LYS A CA 1
ATOM 1889 C C . LYS A 1 119 ? 286.737 319.658 250.286 1.00 48.57 119 LYS A C 1
ATOM 1890 O O . LYS A 1 119 ? 286.858 319.170 249.150 1.00 48.57 119 LYS A O 1
ATOM 1909 N N . ARG A 1 120 ? 287.788 319.990 251.032 1.00 47.89 120 ARG A N 1
ATOM 1910 C CA . ARG A 1 120 ? 289.137 319.768 250.529 1.00 47.89 120 ARG A CA 1
ATOM 1911 C C . ARG A 1 120 ? 289.371 318.292 250.232 1.00 47.89 120 ARG A C 1
ATOM 1912 O O . ARG A 1 120 ? 289.916 317.930 249.179 1.00 47.89 120 ARG A O 1
ATOM 1933 N N . ASN A 1 121 ? 288.961 317.420 251.154 1.00 45.07 121 ASN A N 1
ATOM 1934 C CA . ASN A 1 121 ? 289.163 315.990 250.953 1.00 45.07 121 ASN A CA 1
ATOM 1935 C C . ASN A 1 121 ? 288.425 315.502 249.720 1.00 45.07 121 ASN A C 1
ATOM 1936 O O . ASN A 1 121 ? 288.945 314.678 248.959 1.00 45.07 121 ASN A O 1
ATOM 1947 N N . LEU A 1 122 ? 287.203 315.980 249.512 1.00 42.08 122 LEU A N 1
ATOM 1948 C CA . LEU A 1 122 ? 286.458 315.550 248.337 1.00 42.08 122 LEU A CA 1
ATOM 1949 C C . LEU A 1 122 ? 287.182 315.943 247.058 1.00 42.08 122 LEU A C 1
ATOM 1950 O O . LEU A 1 122 ? 287.275 315.145 246.114 1.00 42.08 122 LEU A O 1
ATOM 1966 N N . ILE A 1 123 ? 287.711 317.167 247.006 1.00 42.91 123 ILE A N 1
ATOM 1967 C CA . ILE A 1 123 ? 288.436 317.577 245.803 1.00 42.91 123 ILE A CA 1
ATOM 1968 C C . ILE A 1 123 ? 289.658 316.691 245.594 1.00 42.91 123 ILE A C 1
ATOM 1969 O O . ILE A 1 123 ? 289.962 316.274 244.465 1.00 42.91 123 ILE A O 1
ATOM 1985 N N . GLN A 1 124 ? 290.386 316.400 246.672 1.00 43.96 124 GLN A N 1
ATOM 1986 C CA . GLN A 1 124 ? 291.557 315.540 246.544 1.00 43.96 124 GLN A CA 1
ATOM 1987 C C . GLN A 1 124 ? 291.185 314.184 245.967 1.00 43.96 124 GLN A C 1
ATOM 1988 O O . GLN A 1 124 ? 291.867 313.670 245.070 1.00 43.96 124 GLN A O 1
ATOM 2002 N N . LEU A 1 125 ? 290.115 313.583 246.480 1.00 41.23 125 LEU A N 1
ATOM 2003 C CA . LEU A 1 125 ? 289.699 312.283 245.974 1.00 41.23 125 LEU A CA 1
ATOM 2004 C C . LEU A 1 125 ? 289.360 312.356 244.499 1.00 41.23 125 LEU A C 1
ATOM 2005 O O . LEU A 1 125 ? 289.696 311.447 243.730 1.00 41.23 125 LEU A O 1
ATOM 2021 N N . GLU A 1 126 ? 288.678 313.418 244.080 1.00 41.68 126 GLU A N 1
ATOM 2022 C CA . GLU A 1 126 ? 288.358 313.528 242.663 1.00 41.68 126 GLU A CA 1
ATOM 2023 C C . GLU A 1 126 ? 289.633 313.556 241.832 1.00 41.68 126 GLU A C 1
ATOM 2024 O O . GLU A 1 126 ? 289.746 312.872 240.804 1.00 41.68 126 GLU A O 1
ATOM 2036 N N . SER A 1 127 ? 290.617 314.334 242.277 1.00 41.86 127 SER A N 1
ATOM 2037 C CA . SER A 1 127 ? 291.859 314.422 241.521 1.00 41.86 127 SER A CA 1
ATOM 2038 C C . SER A 1 127 ? 292.533 313.061 241.414 1.00 41.86 127 SER A C 1
ATOM 2039 O O . SER A 1 127 ? 292.999 312.670 240.335 1.00 41.86 127 SER A O 1
ATOM 2047 N N . LYS A 1 128 ? 292.596 312.321 242.520 1.00 40.72 128 LYS A N 1
ATOM 2048 C CA . LYS A 1 128 ? 293.280 311.031 242.483 1.00 40.72 128 LYS A CA 1
ATOM 2049 C C . LYS A 1 128 ? 292.556 310.043 241.578 1.00 40.72 128 LYS A C 1
ATOM 2050 O O . LYS A 1 128 ? 293.197 309.264 240.861 1.00 40.72 128 LYS A O 1
ATOM 2069 N N . ILE A 1 129 ? 291.224 310.047 241.592 1.00 40.01 129 ILE A N 1
ATOM 2070 C CA . ILE A 1 129 ? 290.507 309.152 240.691 1.00 40.01 129 ILE A CA 1
ATOM 2071 C C . ILE A 1 129 ? 290.807 309.512 239.246 1.00 40.01 129 ILE A C 1
ATOM 2072 O O . ILE A 1 129 ? 290.950 308.633 238.390 1.00 40.01 129 ILE A O 1
ATOM 2088 N N . SER A 1 130 ? 290.897 310.806 238.940 1.00 40.46 130 SER A N 1
ATOM 2089 C CA . SER A 1 130 ? 291.256 311.184 237.575 1.00 40.46 130 SER A CA 1
ATOM 2090 C C . SER A 1 130 ? 292.643 310.666 237.215 1.00 40.46 130 SER A C 1
ATOM 2091 O O . SER A 1 130 ? 292.871 310.181 236.097 1.00 40.46 130 SER A O 1
ATOM 2099 N N . GLU A 1 131 ? 293.587 310.763 238.149 1.00 41.64 131 GLU A N 1
ATOM 2100 C CA . GLU A 1 131 ? 294.924 310.241 237.885 1.00 41.64 131 GLU A CA 1
ATOM 2101 C C . GLU A 1 131 ? 294.867 308.758 237.558 1.00 41.64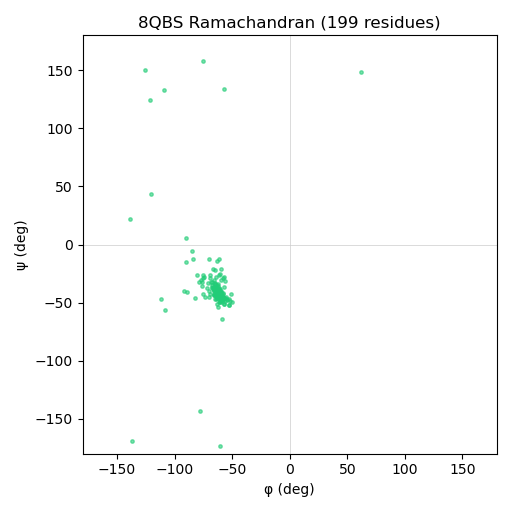 131 GLU A C 1
ATOM 2102 O O . GLU A 1 131 ? 295.515 308.290 236.615 1.00 41.64 131 GLU A O 1
ATOM 2114 N N . ALA A 1 132 ? 294.098 307.998 238.337 1.00 39.75 132 ALA A N 1
ATOM 2115 C CA . ALA A 1 132 ? 293.969 306.573 238.056 1.00 39.75 132 ALA A CA 1
ATOM 2116 C C . ALA A 1 132 ? 293.367 306.347 236.679 1.00 39.75 132 ALA A C 1
ATOM 2117 O O . ALA A 1 132 ? 293.781 305.439 235.946 1.00 39.75 132 ALA A O 1
ATOM 2124 N N . LYS A 1 133 ? 292.376 307.153 236.314 1.00 39.45 133 LYS A N 1
ATOM 2125 C CA . LYS A 1 133 ? 291.756 306.999 235.008 1.00 39.45 133 LYS A CA 1
ATOM 2126 C C . LYS A 1 133 ? 292.731 307.274 233.878 1.00 39.45 133 LYS A C 1
ATOM 2127 O O . LYS A 1 133 ? 292.545 306.748 232.779 1.00 39.45 133 LYS A O 1
ATOM 2146 N N . THR A 1 134 ? 293.739 308.109 234.105 1.00 40.96 134 THR A N 1
ATOM 2147 C CA . THR A 1 134 ? 294.791 308.251 233.099 1.00 40.96 134 THR A CA 1
ATOM 2148 C C . THR A 1 134 ? 295.731 307.047 233.105 1.00 40.96 134 THR A C 1
ATOM 2149 O O . THR A 1 134 ? 296.123 306.538 232.041 1.00 40.96 134 THR A O 1
ATOM 2160 N N . LYS A 1 135 ? 296.107 306.586 234.299 1.00 41.17 135 LYS A N 1
ATOM 2161 C CA . LYS A 1 135 ? 297.000 305.437 234.391 1.00 41.17 135 LYS A CA 1
ATOM 2162 C C . LYS A 1 135 ? 296.435 304.238 233.658 1.00 41.17 135 LYS A C 1
ATOM 2163 O O . LYS A 1 135 ? 297.192 303.415 233.140 1.00 41.17 135 LYS A O 1
ATOM 2182 N N . LYS A 1 136 ? 295.114 304.108 233.620 1.00 38.75 136 LYS A N 1
ATOM 2183 C CA . LYS A 1 136 ? 294.524 302.984 232.904 1.00 38.75 136 LYS A CA 1
ATOM 2184 C C . LYS A 1 136 ? 294.901 303.020 231.427 1.00 38.75 136 LYS A C 1
ATOM 2185 O O . LYS A 1 136 ? 295.282 301.999 230.837 1.00 38.75 136 LYS A O 1
ATOM 2204 N N . GLU A 1 137 ? 294.813 304.195 230.808 1.00 41.29 137 GLU A N 1
ATOM 2205 C CA . GLU A 1 137 ? 295.176 304.294 229.399 1.00 41.29 137 GLU A CA 1
ATOM 2206 C C . GLU A 1 137 ? 296.666 304.075 229.203 1.00 41.29 137 GLU A C 1
ATOM 2207 O O . GLU A 1 137 ? 297.089 303.450 228.221 1.00 41.29 137 GLU A O 1
ATOM 2219 N N . MET A 1 138 ? 297.481 304.571 230.130 1.00 43.30 138 MET A N 1
ATOM 2220 C CA . MET A 1 138 ? 298.912 304.300 230.029 1.00 43.30 138 MET A CA 1
ATOM 2221 C C . MET A 1 138 ? 299.189 302.798 230.070 1.00 43.30 138 MET A C 1
ATOM 2222 O O . MET A 1 138 ? 300.036 302.288 229.324 1.00 43.30 138 MET A O 1
ATOM 2236 N N . LEU A 1 139 ? 298.475 302.067 230.930 1.00 41.26 139 LEU A N 1
ATOM 2237 C CA . LEU A 1 139 ? 298.658 300.619 230.994 1.00 41.26 139 LEU A CA 1
ATOM 2238 C C . LEU A 1 139 ? 298.231 299.947 229.699 1.00 41.26 139 LEU A C 1
ATOM 2239 O O . LEU A 1 139 ? 298.870 298.987 229.254 1.00 41.26 139 LEU A O 1
ATOM 2255 N N . LYS A 1 140 ? 297.142 300.406 229.090 1.00 42.64 140 LYS A N 1
ATOM 2256 C CA . LYS A 1 140 ? 296.778 299.832 227.799 1.00 42.64 140 LYS A CA 1
ATOM 2257 C C . LYS A 1 140 ? 297.885 300.060 226.775 1.00 42.64 140 LYS A C 1
ATOM 2258 O O . LYS A 1 140 ? 298.207 299.168 225.974 1.00 42.64 140 LYS A O 1
ATOM 2277 N N . ALA A 1 141 ? 298.483 301.249 226.785 1.00 43.14 141 ALA A N 1
ATOM 2278 C CA . ALA A 1 141 ? 299.614 301.496 225.896 1.00 43.14 141 ALA A CA 1
ATOM 2279 C C . ALA A 1 141 ? 300.735 300.499 226.154 1.00 43.14 141 ALA A C 1
ATOM 2280 O O . ALA A 1 141 ? 301.365 300.000 225.214 1.00 43.14 141 ALA A O 1
ATOM 2287 N N . ARG A 1 142 ? 301.005 300.202 227.425 1.00 43.59 142 ARG A N 1
ATOM 2288 C CA . ARG A 1 142 ? 302.042 299.221 227.734 1.00 43.59 142 ARG A CA 1
ATOM 2289 C C . ARG A 1 142 ? 301.681 297.843 227.191 1.00 43.59 142 ARG A C 1
ATOM 2290 O O . ARG A 1 142 ? 302.553 297.113 226.703 1.00 43.59 142 ARG A O 1
ATOM 2311 N N . ILE A 1 143 ? 300.408 297.456 227.285 1.00 42.50 143 ILE A N 1
ATOM 2312 C CA . ILE A 1 143 ? 299.997 296.161 226.741 1.00 42.50 143 ILE A CA 1
ATOM 2313 C C . ILE A 1 143 ? 300.306 296.106 225.254 1.00 42.50 143 ILE A C 1
ATOM 2314 O O . ILE A 1 143 ? 300.824 295.105 224.735 1.00 42.50 143 ILE A O 1
ATOM 2330 N N . THR A 1 144 ? 299.972 297.179 224.540 1.00 44.33 144 THR A N 1
ATOM 2331 C CA . THR A 1 144 ? 300.245 297.188 223.108 1.00 44.33 144 THR A CA 1
ATOM 2332 C C . THR A 1 144 ? 301.736 297.128 222.824 1.00 44.33 144 THR A C 1
ATOM 2333 O O . THR A 1 144 ? 302.154 296.459 221.875 1.00 44.33 144 THR A O 1
ATOM 2344 N N . THR A 1 145 ? 302.547 297.833 223.610 1.00 46.06 145 THR A N 1
ATOM 2345 C CA . THR A 1 145 ? 303.993 297.757 223.427 1.00 46.06 145 THR A CA 1
ATOM 2346 C C . THR A 1 145 ? 304.480 296.327 223.582 1.00 46.06 145 THR A C 1
ATOM 2347 O O . THR A 1 145 ? 305.302 295.843 222.794 1.00 46.06 145 THR A O 1
ATOM 2358 N N . ALA A 1 146 ? 303.986 295.637 224.607 1.00 47.29 146 ALA A N 1
ATOM 2359 C CA . ALA A 1 146 ? 304.403 294.259 224.830 1.00 47.29 146 ALA A CA 1
ATOM 2360 C C . ALA A 1 146 ? 304.050 293.387 223.635 1.00 47.29 146 ALA A C 1
ATOM 2361 O O . ALA A 1 146 ? 304.884 292.615 223.147 1.00 47.29 146 ALA A O 1
ATOM 2368 N N . LYS A 1 147 ? 302.817 293.499 223.141 1.00 48.53 147 LYS A N 1
ATOM 2369 C CA . LYS A 1 147 ? 302.427 292.641 222.026 1.00 48.53 147 LYS A CA 1
ATOM 2370 C C . LYS A 1 147 ? 303.197 292.977 220.758 1.00 48.53 147 LYS A C 1
ATOM 2371 O O . LYS A 1 147 ? 303.556 292.073 219.999 1.00 48.53 147 LYS A O 1
ATOM 2390 N N . ALA A 1 148 ? 303.472 294.256 220.510 1.00 50.59 148 ALA A N 1
ATOM 2391 C CA . ALA A 1 148 ? 304.253 294.620 219.333 1.00 50.59 148 ALA A CA 1
ATOM 2392 C C . ALA A 1 148 ? 305.653 294.037 219.412 1.00 50.59 148 ALA A C 1
ATOM 2393 O O . ALA A 1 148 ? 306.161 293.462 218.442 1.00 50.59 148 ALA A O 1
ATOM 2400 N N . GLN A 1 149 ? 306.299 294.173 220.565 1.00 55.13 149 GLN A N 1
ATOM 2401 C CA . GLN A 1 149 ? 307.639 293.625 220.684 1.00 55.13 149 GLN A CA 1
ATOM 2402 C C . GLN A 1 149 ? 307.632 292.115 220.530 1.00 55.13 149 GLN A C 1
ATOM 2403 O O . GLN A 1 149 ? 308.539 291.556 219.909 1.00 55.13 149 GLN A O 1
ATOM 2417 N N . GLU A 1 150 ? 306.627 291.436 221.082 1.00 56.86 150 GLU A N 1
ATOM 2418 C CA . GLU A 1 150 ? 306.552 289.991 220.900 1.00 56.86 150 GLU A CA 1
ATOM 2419 C C . GLU A 1 150 ? 306.337 289.640 219.437 1.00 56.86 150 GLU A C 1
ATOM 2420 O O . GLU A 1 150 ? 306.831 288.615 218.960 1.00 56.86 150 GLU A O 1
ATOM 2432 N N . GLN A 1 151 ? 305.604 290.477 218.707 1.00 53.99 151 GLN A N 1
ATOM 2433 C CA . GLN A 1 151 ? 305.485 290.272 217.270 1.00 53.99 151 GLN A CA 1
ATOM 2434 C C . GLN A 1 151 ? 306.839 290.372 216.591 1.00 53.99 151 GLN A C 1
ATOM 2435 O O . GLN A 1 151 ? 307.157 289.574 215.704 1.00 53.99 151 GLN A O 1
ATOM 2449 N N . LEU A 1 152 ? 307.648 291.356 216.982 1.00 55.98 152 LEU A N 1
ATOM 2450 C CA . LEU A 1 152 ? 308.938 291.542 216.324 1.00 55.98 152 LEU A CA 1
ATOM 2451 C C . LEU A 1 152 ? 309.839 290.332 216.527 1.00 55.98 152 LEU A C 1
ATOM 2452 O O . LEU A 1 152 ? 310.468 289.850 215.582 1.00 55.98 152 LEU A O 1
ATOM 2468 N N . GLN A 1 153 ? 309.914 289.822 217.755 1.00 58.61 153 GLN A N 1
ATOM 2469 C CA . GLN A 1 153 ? 310.806 288.698 218.010 1.00 58.61 153 GLN A CA 1
ATOM 2470 C C . GLN A 1 153 ? 310.400 287.474 217.207 1.00 58.61 153 GLN A C 1
ATOM 2471 O O . GLN A 1 153 ? 311.265 286.730 216.734 1.00 58.61 153 GLN A O 1
ATOM 2485 N N . GLY A 1 154 ? 309.106 287.264 217.013 1.00 57.96 154 GLY A N 1
ATOM 2486 C CA . GLY A 1 154 ? 308.653 286.112 216.268 1.00 57.96 154 GLY A CA 1
ATOM 2487 C C . GLY A 1 154 ? 309.155 286.116 214.842 1.00 57.96 154 GLY A C 1
ATOM 2488 O O . GLY A 1 154 ? 309.045 285.105 214.147 1.00 57.96 154 GLY A O 1
ATOM 2492 N N . MET A 1 155 ? 309.706 287.243 214.390 1.00 56.72 155 MET A N 1
ATOM 2493 C CA . MET A 1 155 ? 310.186 287.385 213.022 1.00 56.72 155 MET A CA 1
ATOM 2494 C C . MET A 1 155 ? 311.596 286.838 212.834 1.00 56.72 155 MET A C 1
ATOM 2495 O O . MET A 1 155 ? 312.041 286.694 211.692 1.00 56.72 155 MET A O 1
ATOM 2509 N N . VAL A 1 156 ? 312.315 286.537 213.915 1.00 59.58 156 VAL A N 1
ATOM 2510 C CA . VAL A 1 156 ? 313.701 286.105 213.786 1.00 59.58 156 VAL A CA 1
ATOM 2511 C C . VAL A 1 156 ? 313.745 284.666 213.291 1.00 59.58 156 VAL A C 1
ATOM 2512 O O . VAL A 1 156 ? 312.777 283.909 213.434 1.00 59.58 156 VAL A O 1
ATOM 2525 N N . ARG A 1 157 ? 314.880 284.281 212.702 1.00 61.29 157 ARG A N 1
ATOM 2526 C CA . ARG A 1 157 ? 314.974 282.986 212.034 1.00 61.29 157 ARG A CA 1
ATOM 2527 C C . ARG A 1 157 ? 314.812 281.820 213.003 1.00 61.29 157 ARG A C 1
ATOM 2528 O O . ARG A 1 157 ? 314.055 280.885 212.722 1.00 61.29 157 ARG A O 1
ATOM 2549 N N . GLY A 1 158 ? 315.498 281.850 214.138 1.00 62.66 158 GLY A N 1
ATOM 2550 C CA . GLY A 1 158 ? 315.692 280.669 214.952 1.00 62.66 158 GLY A CA 1
ATOM 2551 C C . GLY A 1 158 ? 314.665 280.386 216.027 1.00 62.66 158 GLY A C 1
ATOM 2552 O O . GLY A 1 158 ? 314.864 279.448 216.807 1.00 62.66 158 GLY A O 1
ATOM 2556 N N . MET A 1 159 ? 313.578 281.148 216.104 1.00 64.05 159 MET A N 1
ATOM 2557 C CA . MET A 1 159 ? 312.557 280.919 217.115 1.00 64.05 159 MET A CA 1
ATOM 2558 C C . MET A 1 159 ? 311.203 280.769 216.446 1.00 64.05 159 MET A C 1
ATOM 2559 O O . MET A 1 159 ? 310.943 281.334 215.383 1.00 64.05 159 MET A O 1
ATOM 2573 N N . ASN A 1 160 ? 310.339 279.990 217.091 1.00 63.05 160 ASN A N 1
ATOM 2574 C CA . ASN A 1 160 ? 309.073 279.571 216.510 1.00 63.05 160 ASN A CA 1
ATOM 2575 C C . ASN A 1 160 ? 307.890 280.027 217.350 1.00 63.05 160 ASN A C 1
ATOM 2576 O O . ASN A 1 160 ? 306.953 279.262 217.577 1.00 63.05 160 ASN A O 1
ATOM 2587 N N . THR A 1 161 ? 307.915 281.270 217.825 1.00 63.15 161 THR A N 1
ATOM 2588 C CA . THR A 1 161 ? 306.783 281.760 218.597 1.00 63.15 161 THR A CA 1
ATOM 2589 C C . THR A 1 161 ? 305.587 282.086 217.717 1.00 63.15 161 THR A C 1
ATOM 2590 O O . THR A 1 161 ? 304.452 282.027 218.196 1.00 63.15 161 THR A O 1
ATOM 2601 N N . SER A 1 162 ? 305.808 282.421 216.451 1.00 58.42 162 SER A N 1
ATOM 2602 C CA . SER A 1 162 ? 304.746 282.848 215.549 1.00 58.42 162 SER A CA 1
ATOM 2603 C C . SER A 1 162 ? 304.507 281.764 214.512 1.00 58.42 162 SER A C 1
ATOM 2604 O O . SER A 1 162 ? 305.459 281.246 213.922 1.00 58.42 162 SER A O 1
ATOM 2612 N N . SER A 1 163 ? 303.237 281.425 214.290 1.00 56.11 163 SER A N 1
ATOM 2613 C CA . SER A 1 163 ? 302.917 280.377 213.329 1.00 56.11 163 SER A CA 1
ATOM 2614 C C . SER A 1 163 ? 303.241 280.809 211.905 1.00 56.11 163 SER A C 1
ATOM 2615 O O . SER A 1 163 ? 303.668 279.990 211.083 1.00 56.11 163 SER A O 1
ATOM 2623 N N . ALA A 1 164 ? 303.032 282.085 211.587 1.00 54.55 164 ALA A N 1
ATOM 2624 C CA . ALA A 1 164 ? 303.328 282.566 210.244 1.00 54.55 164 ALA A CA 1
ATOM 2625 C C . ALA A 1 164 ? 304.798 282.363 209.907 1.00 54.55 164 ALA A C 1
ATOM 2626 O O . ALA A 1 164 ? 305.137 281.831 208.846 1.00 54.55 164 ALA A O 1
ATOM 2633 N N . MET A 1 165 ? 305.693 282.780 210.803 1.00 55.84 165 MET A N 1
ATOM 2634 C CA . MET A 1 165 ? 307.108 282.518 210.578 1.00 55.84 165 MET A CA 1
ATOM 2635 C C . MET A 1 165 ? 307.403 281.035 210.524 1.00 55.84 165 MET A C 1
ATOM 2636 O O . MET A 1 165 ? 308.246 280.604 209.736 1.00 55.84 165 MET A O 1
ATOM 2650 N N . SER A 1 166 ? 306.761 280.240 211.370 1.00 54.33 166 SER A N 1
ATOM 2651 C CA . SER A 1 166 ? 306.977 278.805 211.292 1.00 54.33 166 SER A CA 1
ATOM 2652 C C . SER A 1 166 ? 306.743 278.313 209.871 1.00 54.33 166 SER A C 1
ATOM 2653 O O . SER A 1 166 ? 307.615 277.677 209.268 1.00 54.33 166 SER A O 1
ATOM 2661 N N . ALA A 1 167 ? 305.585 278.646 209.299 1.00 50.91 167 ALA A N 1
ATOM 2662 C CA . ALA A 1 167 ? 305.275 278.181 207.951 1.00 50.91 167 ALA A CA 1
ATOM 2663 C C . ALA A 1 167 ? 306.242 278.759 206.931 1.00 50.91 167 ALA A C 1
ATOM 2664 O O . ALA A 1 167 ? 306.709 278.051 206.029 1.00 50.91 167 ALA A O 1
ATOM 2671 N N . PHE A 1 168 ? 306.559 280.044 207.054 1.00 51.35 168 PHE A N 1
ATOM 2672 C CA . PHE A 1 168 ? 307.441 280.675 206.084 1.00 51.35 168 PHE A CA 1
ATOM 2673 C C . PHE A 1 168 ? 308.804 279.995 206.067 1.00 51.35 168 PHE A C 1
ATOM 2674 O O . PHE A 1 168 ? 309.313 279.616 205.006 1.00 51.35 168 PHE A O 1
ATOM 2691 N N . GLU A 1 169 ? 309.402 279.809 207.242 1.00 55.05 169 GLU A N 1
ATOM 2692 C CA . GLU A 1 169 ? 310.710 279.176 207.313 1.00 55.05 169 GLU A CA 1
ATOM 2693 C C . GLU A 1 169 ? 310.648 277.737 206.834 1.00 55.05 169 GLU A C 1
ATOM 2694 O O . GLU A 1 169 ? 311.583 277.251 206.190 1.00 55.05 169 GLU A O 1
ATOM 2706 N N . ARG A 1 170 ? 309.570 277.025 207.156 1.00 51.26 170 ARG A N 1
ATOM 2707 C CA . ARG A 1 170 ? 309.468 275.643 206.711 1.00 51.26 170 ARG A CA 1
ATOM 2708 C C . ARG A 1 170 ? 309.492 275.563 205.191 1.00 51.26 170 ARG A C 1
ATOM 2709 O O . ARG A 1 170 ? 310.218 274.746 204.611 1.00 51.26 170 ARG A O 1
ATOM 2730 N N . MET A 1 171 ? 308.717 276.420 204.523 1.00 50.60 171 MET A N 1
ATOM 2731 C CA . MET A 1 171 ? 308.736 276.413 203.062 1.00 50.60 171 MET A CA 1
ATOM 2732 C C . MET A 1 171 ? 310.093 276.848 202.525 1.00 50.60 171 MET A C 1
ATOM 2733 O O . MET A 1 171 ? 310.571 276.314 201.515 1.00 50.60 171 MET A O 1
ATOM 2747 N N . GLU A 1 172 ? 310.729 277.817 203.177 1.00 53.59 172 GLU A N 1
ATOM 2748 C CA . GLU A 1 172 ? 312.051 278.241 202.734 1.00 53.59 172 GLU A CA 1
ATOM 2749 C C . GLU A 1 172 ? 313.025 277.071 202.749 1.00 53.59 172 GLU A C 1
ATOM 2750 O O . GLU A 1 172 ? 313.758 276.838 201.781 1.00 53.59 172 GLU A O 1
ATOM 2762 N N . GLU A 1 173 ? 313.047 276.322 203.850 1.00 53.77 173 GLU A N 1
ATOM 2763 C CA . GLU A 1 173 ? 313.956 275.186 203.947 1.00 53.77 173 GLU A CA 1
ATOM 2764 C C . GLU A 1 173 ? 313.604 274.115 202.929 1.00 53.77 173 GLU A C 1
ATOM 2765 O O . GLU A 1 173 ? 314.493 273.495 202.339 1.00 53.77 173 GLU A O 1
ATOM 2777 N N . LYS A 1 174 ? 312.313 273.880 202.708 1.00 50.14 174 LYS A N 1
ATOM 2778 C CA . LYS A 1 174 ? 311.924 272.897 201.705 1.00 50.14 174 LYS A CA 1
ATOM 2779 C C . LYS A 1 174 ? 312.476 273.270 200.336 1.00 50.14 174 LYS A C 1
ATOM 2780 O O . LYS A 1 174 ? 313.013 272.419 199.615 1.00 50.14 174 LYS A O 1
ATOM 2799 N N . VAL A 1 175 ? 312.372 274.546 199.968 1.00 50.36 175 VAL A N 1
ATOM 2800 C CA . VAL A 1 175 ? 312.829 274.964 198.647 1.00 50.36 175 VAL A CA 1
ATOM 2801 C C . VAL A 1 175 ? 314.349 274.917 198.555 1.00 50.36 175 VAL A C 1
ATOM 2802 O O . VAL A 1 175 ? 314.911 274.533 197.520 1.00 50.36 175 VAL A O 1
ATOM 2815 N N . LEU A 1 176 ? 315.044 275.325 199.614 1.00 53.03 176 LEU A N 1
ATOM 2816 C CA . LEU A 1 176 ? 316.497 275.225 199.585 1.00 53.03 176 LEU A CA 1
ATOM 2817 C C . LEU A 1 176 ? 316.929 273.778 199.416 1.00 53.03 176 LEU A C 1
ATOM 2818 O O . LEU A 1 176 ? 317.863 273.484 198.664 1.00 53.03 176 LEU A O 1
ATOM 2834 N N . MET A 1 177 ? 316.255 272.856 200.102 1.00 55.38 177 MET A N 1
ATOM 2835 C CA . MET A 1 177 ? 316.576 271.444 199.941 1.00 55.38 177 MET A CA 1
ATOM 2836 C C . MET A 1 177 ? 316.330 270.984 198.514 1.00 55.38 177 MET A C 1
ATOM 2837 O O . MET A 1 177 ? 317.113 270.206 197.966 1.00 55.38 177 MET A O 1
ATOM 2851 N N . GLN A 1 178 ? 315.241 271.436 197.898 1.00 53.12 178 GLN A N 1
ATOM 2852 C CA . GLN A 1 178 ? 314.976 271.046 196.517 1.00 53.12 178 GLN A CA 1
ATOM 2853 C C . GLN A 1 178 ? 316.086 271.526 195.587 1.00 53.12 178 GLN A C 1
ATOM 2854 O O . GLN A 1 178 ? 316.567 270.775 194.725 1.00 53.12 178 GLN A O 1
ATOM 2868 N N . GLU A 1 179 ? 316.516 272.777 195.750 1.00 56.08 179 GLU A N 1
ATOM 2869 C CA . GLU A 1 179 ? 317.610 273.277 194.919 1.00 56.08 179 GLU A CA 1
ATOM 2870 C C . GLU A 1 179 ? 318.890 272.493 195.167 1.00 56.08 179 GLU A C 1
ATOM 2871 O O . GLU A 1 179 ? 319.646 272.206 194.230 1.00 56.08 179 GLU A O 1
ATOM 2883 N N . SER A 1 180 ? 319.167 272.158 196.426 1.00 56.46 180 SER A N 1
ATOM 2884 C CA . SER A 1 180 ? 320.355 271.370 196.716 1.00 56.46 180 SER A CA 1
ATOM 2885 C C . SER A 1 180 ? 320.277 270.004 196.057 1.00 56.46 180 SER A C 1
ATOM 2886 O O . SER A 1 180 ? 321.290 269.494 195.569 1.00 56.46 180 SER A O 1
ATOM 2894 N N . ARG A 1 181 ? 319.093 269.394 196.044 1.00 57.04 181 ARG A N 1
ATOM 2895 C CA . ARG A 1 181 ? 318.921 268.137 195.329 1.00 57.04 181 ARG A CA 1
ATOM 2896 C C . ARG A 1 181 ? 319.284 268.305 193.867 1.00 57.04 181 ARG A C 1
ATOM 2897 O O . ARG A 1 181 ? 319.999 267.479 193.291 1.00 57.04 181 ARG A O 1
ATOM 2918 N N . ALA A 1 182 ? 318.785 269.368 193.242 1.00 57.37 182 ALA A N 1
ATOM 2919 C CA . ALA A 1 182 ? 319.095 269.577 191.833 1.00 57.37 182 ALA A CA 1
ATOM 2920 C C . ALA A 1 182 ? 320.595 269.717 191.618 1.00 57.37 182 ALA A C 1
ATOM 2921 O O . ALA A 1 182 ? 321.156 269.137 190.681 1.00 57.37 182 ALA A O 1
ATOM 2928 N N . GLN A 1 183 ? 321.267 270.474 192.483 1.00 60.74 183 GLN A N 1
ATOM 2929 C CA . GLN A 1 183 ? 322.704 270.684 192.313 1.00 60.74 183 GLN A CA 1
ATOM 2930 C C . GLN A 1 183 ? 323.475 269.379 192.484 1.00 60.74 183 GLN A C 1
ATOM 2931 O O . GLN A 1 183 ? 324.412 269.087 191.728 1.00 60.74 183 GLN A O 1
ATOM 2945 N N . ALA A 1 184 ? 323.110 268.590 193.494 1.00 62.42 184 ALA A N 1
ATOM 2946 C CA . ALA A 1 184 ? 323.774 267.312 193.696 1.00 62.42 184 ALA A CA 1
ATOM 2947 C C . ALA A 1 184 ? 323.567 266.401 192.505 1.00 62.42 184 ALA A C 1
ATOM 2948 O O . ALA A 1 184 ? 324.503 265.722 192.074 1.00 62.42 184 ALA A O 1
ATOM 2955 N N . LEU A 1 185 ? 322.353 266.367 191.962 1.00 63.48 185 LEU A N 1
ATOM 2956 C CA . LEU A 1 185 ? 322.112 265.552 190.782 1.00 63.48 185 LEU A CA 1
ATOM 2957 C C . LEU A 1 185 ? 322.954 266.041 189.617 1.00 63.48 185 LEU A C 1
ATOM 2958 O O . LEU A 1 185 ? 323.400 265.237 188.792 1.00 63.48 185 LEU A O 1
ATOM 2974 N N . GLY A 1 186 ? 323.175 267.353 189.535 1.00 65.63 186 GLY A N 1
ATOM 2975 C CA . GLY A 1 186 ? 324.081 267.878 188.526 1.00 65.63 186 GLY A CA 1
ATOM 2976 C C . GLY A 1 186 ? 325.484 267.335 188.678 1.00 65.63 186 GLY A C 1
ATOM 2977 O O . GLY A 1 186 ? 326.092 266.856 187.720 1.00 65.63 186 GLY A O 1
ATOM 2981 N N . GLU A 1 187 ? 326.011 267.387 189.898 1.00 68.61 187 GLU A N 1
ATOM 2982 C CA . GLU A 1 187 ? 327.370 266.903 190.128 1.00 68.61 187 GLU A CA 1
ATOM 2983 C C . GLU A 1 187 ? 327.477 265.409 189.853 1.00 68.61 187 GLU A C 1
ATOM 2984 O O . GLU A 1 187 ? 328.457 264.948 189.259 1.00 68.61 187 GLU A O 1
ATOM 2996 N N . LEU A 1 188 ? 326.479 264.640 190.279 1.00 68.62 188 LEU A N 1
ATOM 2997 C CA . LEU A 1 188 ? 326.603 263.189 190.289 1.00 68.62 188 LEU A CA 1
ATOM 2998 C C . LEU A 1 188 ? 326.797 262.636 188.883 1.00 68.62 188 LEU A C 1
ATOM 2999 O O . LEU A 1 188 ? 327.752 261.899 188.618 1.00 68.62 188 LEU A O 1
ATOM 3015 N N . ALA A 1 189 ? 325.904 262.990 187.963 1.00 72.53 189 ALA A N 1
ATOM 3016 C CA . ALA A 1 189 ? 325.944 262.426 186.621 1.00 72.53 189 ALA A CA 1
ATOM 3017 C C . ALA A 1 189 ? 326.890 263.170 185.694 1.00 72.53 189 ALA A C 1
ATOM 3018 O O . ALA A 1 189 ? 327.091 262.726 184.559 1.00 72.53 189 ALA A O 1
ATOM 3025 N N . GLY A 1 190 ? 327.473 264.277 186.141 1.00 74.15 190 GLY A N 1
ATOM 3026 C CA . GLY A 1 190 ? 328.410 265.028 185.327 1.00 74.15 190 GLY A CA 1
ATOM 3027 C C . GLY A 1 190 ? 327.781 265.575 184.062 1.00 74.15 190 GLY A C 1
ATOM 3028 O O . GLY A 1 190 ? 326.738 265.098 183.618 1.00 74.15 190 GLY A O 1
ATOM 3032 N N . GLY A 1 203 ? 340.536 280.508 186.038 1.00 188.07 203 GLY A N 1
ATOM 3033 C CA . GLY A 1 203 ? 340.417 281.534 185.020 1.00 188.07 203 GLY A CA 1
ATOM 3034 C C . GLY A 1 203 ? 341.762 282.039 184.538 1.00 188.07 203 GLY A C 1
ATOM 3035 O O . GLY A 1 203 ? 341.862 283.138 183.996 1.00 188.07 203 GLY A O 1
ATOM 3039 N N . SER A 1 204 ? 342.798 281.218 184.723 1.00 189.13 204 SER A N 1
ATOM 3040 C CA . SER A 1 204 ? 344.149 281.637 184.364 1.00 189.13 204 SER A CA 1
ATOM 3041 C C . SER A 1 204 ? 344.265 281.911 182.868 1.00 189.13 204 SER A C 1
ATOM 3042 O O . SER A 1 204 ? 344.916 282.878 182.454 1.00 189.13 204 SER A O 1
ATOM 3050 N N . ASP A 1 205 ? 343.629 281.079 182.043 1.00 190.06 205 ASP A N 1
ATOM 3051 C CA . ASP A 1 205 ? 343.743 281.224 180.596 1.00 190.06 205 ASP A CA 1
ATOM 3052 C C . ASP A 1 205 ? 343.191 282.555 180.099 1.00 190.06 205 ASP A C 1
ATOM 3053 O O . ASP A 1 205 ? 343.797 283.168 179.213 1.00 190.06 205 ASP A O 1
ATOM 3062 N N . VAL A 1 206 ? 342.061 283.016 180.634 1.00 190.29 206 VAL A N 1
ATOM 3063 C CA . VAL A 1 206 ? 341.464 284.272 180.190 1.00 190.29 206 VAL A CA 1
ATOM 3064 C C . VAL A 1 206 ? 342.013 285.425 181.024 1.00 190.29 206 VAL A C 1
ATOM 3065 O O . VAL A 1 206 ? 341.908 286.593 180.632 1.00 190.29 206 VAL A O 1
ATOM 3078 N N . ASP A 1 207 ? 342.654 285.104 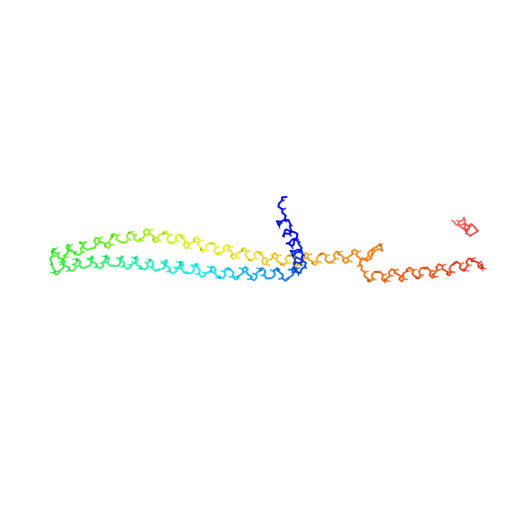182.152 1.00 190.82 207 ASP A N 1
ATOM 3079 C CA . ASP A 1 207 ? 343.310 286.121 183.013 1.00 190.82 207 ASP A CA 1
ATOM 3080 C C . ASP A 1 207 ? 344.536 286.643 182.256 1.00 190.82 207 ASP A C 1
ATOM 3081 O O . ASP A 1 207 ? 345.098 287.657 182.689 1.00 190.82 207 ASP A O 1
ATOM 3090 N N . ASP A 1 208 ? 344.951 285.983 181.167 1.00 189.81 208 ASP A N 1
ATOM 3091 C CA . ASP A 1 208 ? 346.080 286.461 180.380 1.00 189.81 208 ASP A CA 1
ATOM 3092 C C . ASP A 1 208 ? 345.786 287.796 179.711 1.00 189.81 208 ASP A C 1
ATOM 3093 O O . ASP A 1 208 ? 346.679 288.647 179.625 1.00 189.81 208 ASP A O 1
ATOM 3102 N N . GLU A 1 209 ? 344.557 288.002 179.232 1.00 190.39 209 GLU A N 1
ATOM 3103 C CA . GLU A 1 209 ? 344.212 289.28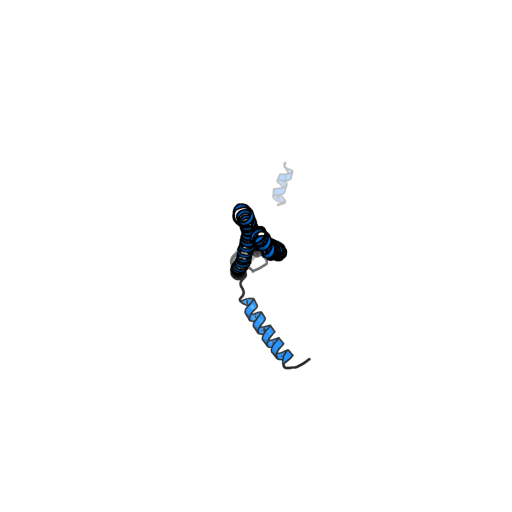2 178.624 1.00 190.39 209 GLU A CA 1
ATOM 3104 C C . GLU A 1 209 ? 344.424 290.436 179.595 1.00 190.39 209 GLU A C 1
ATOM 3105 O O . GLU A 1 209 ? 344.703 291.562 179.167 1.00 190.39 209 GLU A O 1
ATOM 3117 N N . LEU A 1 210 ? 344.295 290.183 180.899 1.00 190.31 210 LEU A N 1
ATOM 3118 C CA . LEU A 1 210 ? 344.554 291.235 181.875 1.00 190.31 210 LEU A CA 1
ATOM 3119 C C . LEU A 1 210 ? 345.992 291.726 181.786 1.00 190.31 210 LEU A C 1
ATOM 3120 O O . LEU A 1 210 ? 346.283 292.870 182.155 1.00 190.31 210 LEU A O 1
ATOM 3136 N N . ALA A 1 211 ? 346.904 290.876 181.309 1.00 190.39 211 ALA A N 1
ATOM 3137 C CA . ALA A 1 211 ? 348.268 291.317 181.048 1.00 190.39 211 ALA A CA 1
ATOM 3138 C C . ALA A 1 211 ? 348.359 292.155 179.779 1.00 190.39 211 ALA A C 1
ATOM 3139 O O . ALA A 1 211 ? 349.229 293.027 179.678 1.00 190.39 211 ALA A O 1
ATOM 3146 N N . ALA A 1 212 ? 347.472 291.912 178.811 1.00 189.19 212 ALA A N 1
ATOM 3147 C CA . ALA A 1 212 ? 347.529 292.651 177.554 1.00 189.19 212 ALA A CA 1
ATOM 3148 C C . ALA A 1 212 ? 347.302 294.141 177.777 1.00 189.19 212 ALA A C 1
ATOM 3149 O O . ALA A 1 212 ? 347.957 294.978 177.145 1.00 189.19 212 ALA A O 1
ATOM 3156 N N . LEU A 1 213 ? 346.374 294.490 178.662 1.00 185.52 213 LEU A N 1
ATOM 3157 C CA . LEU A 1 213 ? 346.088 295.887 178.968 1.00 185.52 213 LEU A CA 1
ATOM 3158 C C . LEU A 1 213 ? 346.651 296.255 180.338 1.00 185.52 213 LEU A C 1
ATOM 3159 O O . LEU A 1 213 ? 346.792 297.433 180.671 1.00 185.52 213 LEU A O 1
#

Secondary structure (DSSP, 8-state):
--SHHHHHHHHHHHHHHHHHHH--HHHHHHHHHHHHHHHHHHHHHHHHHHHHHHHHHHHHHHHHHHHHHHHHHHHHHHHHTS-HHHHHHHHHHHHHHHHHHHHHHHHHHHHHHHHHHHHHHHHHHHHHHHHHHHHHHHHHHHHHHHHHHHHHHTTSTT--SSHHHHHHHHHHHHHHHHHHHHHHHHHHH--HHHHTHHHH-

Organism: Nostoc punctiforme (strain ATCC 29133 / PCC 73102) (NCBI:txid63737)

Radius of gyration: 44.23 Å; Cα contacts (8 Å, |Δi|>4): 78; chains: 1; bounding box: 93×93×108 Å

InterPro domains:
  IPR007157 PspA/VIPP1 [PF04012] (2-216)
  IPR007157 PspA/VIPP1 [PTHR31088] (1-256)

Foldseek 3Di:
DDDVVVVVVVVVVVVVVVVVVVDDLLVVLVVVLVVLVVVLVVLVVVLVVLVVVLVVLVVVLVVLVVVLVVLCVQLVVCVVPNDVVSNVVSVVVSVVSVVVNVVSVVVSVVSVVVSVVSVVVSVVSVVVSVVSVVVSVVVVVVVVVVVVVVVVVCCDQPDPPDPVSVVVNVVVVVVVVVVVVVVVVDVPVYPVVVCVVVVVD

Solvent-accessible surface area: 17044 Å² total; per-residue (Å²): 216,43,126,156,57,138,88,119,147,91,83,55,73,104,104,93,85,119,88,106,168,85,95,61,80,93,140,87,48,90,77,50,21,99,102,80,63,101,99,11,83,122,62,115,121,36,9,58,131,26,50,60,44,29,122,167,23,81,134,98,37,71,73,17,68,78,65,19,55,85,38,62,136,38,11,90,86,1,139,137,172,42,90,135,109,78,20,161,97,0,77,89,135,53,128,82,70,65,95,58,10,68,65,31,101,67,68,22,88,77,45,39,80,116,10,89,64,56,93,136,78,23,125,102,73,85,50,135,12,60,106,23,97,86,135,38,104,104,75,85,58,160,62,79,85,55,148,55,103,128,132,119,73,0,102,78,118,70,76,115,100,31,97,66,26,33,43,130,16,141,94,71,92,116,91,96,124,114,111,65,146,66,136,59,118,48,150,148,89,99,103,90,120,120,75,94,111,137,93,80,192